Protein AF-A0A6U6AHN2-F1 (afdb_monomer_lite)

pLDDT: mean 80.95, std 16.37, range [31.81, 95.56]

Organism: Guillardia theta (NCBI:txid55529)

Structure (mmCIF, N/CA/C/O backbone):
data_AF-A0A6U6AHN2-F1
#
_entry.id   AF-A0A6U6AHN2-F1
#
loop_
_atom_site.group_PDB
_atom_site.id
_atom_site.type_symbol
_atom_site.label_atom_id
_atom_site.label_alt_id
_atom_site.label_comp_id
_atom_site.label_asym_id
_atom_site.label_entity_id
_atom_site.label_seq_id
_atom_site.pdbx_PDB_ins_code
_atom_site.Cartn_x
_atom_site.Cartn_y
_atom_site.Cartn_z
_atom_site.occupancy
_atom_site.B_iso_or_equiv
_atom_site.auth_seq_id
_atom_site.auth_comp_id
_atom_site.auth_asym_id
_atom_site.auth_atom_id
_atom_site.pdbx_PDB_model_num
ATOM 1 N N . MET A 1 1 ? -87.789 37.080 31.172 1.00 41.91 1 MET A N 1
ATOM 2 C CA . MET A 1 1 ? -87.751 38.078 30.080 1.00 41.91 1 MET A CA 1
ATOM 3 C C . MET A 1 1 ? -87.374 39.420 30.682 1.00 41.91 1 MET A C 1
ATOM 5 O O . MET A 1 1 ? -88.187 39.989 31.391 1.00 41.91 1 MET A O 1
ATOM 9 N N . SER A 1 2 ? -86.145 39.890 30.478 1.00 31.81 2 SER A N 1
ATOM 10 C CA . SER A 1 2 ? -85.755 41.253 30.850 1.00 31.81 2 SER A CA 1
ATOM 11 C C . SER A 1 2 ? -84.611 41.710 29.953 1.00 31.81 2 SER A C 1
ATOM 13 O O . SER A 1 2 ? -83.604 41.015 29.830 1.00 31.81 2 SER A O 1
ATOM 15 N N . LYS A 1 3 ? -84.811 42.850 29.291 1.00 40.38 3 LYS A N 1
ATOM 16 C CA . LYS A 1 3 ? -83.757 43.625 28.641 1.00 40.38 3 LYS A CA 1
ATOM 17 C C . LYS A 1 3 ? -83.094 44.490 29.711 1.00 40.38 3 LYS A C 1
ATOM 19 O O . LYS A 1 3 ? -83.801 45.281 30.323 1.00 40.38 3 LYS A O 1
ATOM 24 N N . THR A 1 4 ? -81.766 44.467 29.783 1.00 37.41 4 THR A N 1
ATOM 25 C CA . THR A 1 4 ? -80.987 45.668 30.110 1.00 37.41 4 THR A CA 1
ATOM 26 C C . THR A 1 4 ? -79.702 45.660 29.291 1.00 37.41 4 THR A C 1
ATOM 28 O O . THR A 1 4 ? -79.008 44.651 29.202 1.00 37.41 4 THR A O 1
ATOM 31 N N . ALA A 1 5 ? -79.444 46.794 28.649 1.00 44.25 5 ALA A N 1
ATOM 32 C CA . ALA A 1 5 ? -78.216 47.140 27.955 1.00 44.25 5 ALA A CA 1
ATOM 33 C C . ALA A 1 5 ? -77.014 47.159 28.912 1.00 44.25 5 ALA A C 1
ATOM 35 O O . ALA A 1 5 ? -77.210 47.472 30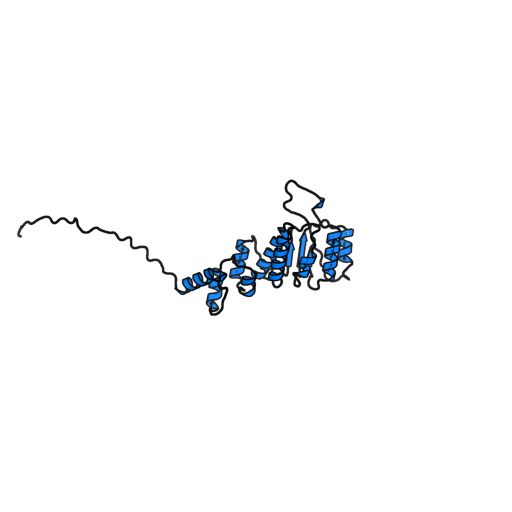.075 1.00 44.25 5 ALA A O 1
ATOM 36 N N . TYR A 1 6 ? -75.800 46.900 28.417 1.00 32.47 6 TYR A N 1
ATOM 37 C CA . TYR A 1 6 ? -74.628 47.774 28.596 1.00 32.47 6 TYR A CA 1
ATOM 38 C C . TYR A 1 6 ? -73.427 47.242 27.786 1.00 32.47 6 TYR A C 1
ATOM 40 O O . TYR A 1 6 ? -72.953 46.135 28.000 1.00 32.47 6 TYR A O 1
ATOM 48 N N . ALA A 1 7 ? -72.988 48.089 26.852 1.00 35.50 7 ALA A N 1
ATOM 49 C CA . ALA A 1 7 ? -71.609 48.410 26.480 1.00 35.50 7 ALA A CA 1
ATOM 50 C C . ALA A 1 7 ? -70.586 47.306 26.124 1.00 35.50 7 ALA A C 1
ATOM 52 O O . ALA A 1 7 ? -70.084 46.563 26.958 1.00 35.50 7 ALA A O 1
ATOM 53 N N . GLN A 1 8 ? -70.179 47.357 24.849 1.00 48.69 8 GLN A N 1
ATOM 54 C CA . GLN A 1 8 ? -68.787 47.453 24.384 1.00 48.69 8 GLN A CA 1
ATOM 55 C C . GLN A 1 8 ? -67.702 47.338 25.468 1.00 48.69 8 GLN A C 1
ATOM 57 O O . GLN A 1 8 ? -67.506 48.259 26.259 1.00 48.69 8 GLN A O 1
ATOM 62 N N . ILE A 1 9 ? -66.884 46.288 25.380 1.00 38.56 9 ILE A N 1
ATOM 63 C CA . ILE A 1 9 ? -65.506 46.338 25.865 1.00 38.56 9 ILE A CA 1
ATOM 64 C C . ILE A 1 9 ? -64.617 45.789 24.752 1.00 38.56 9 ILE A C 1
ATOM 66 O O . ILE A 1 9 ? -64.753 44.649 24.314 1.00 38.56 9 ILE A O 1
ATOM 70 N N . HIS A 1 10 ? -63.744 46.662 24.262 1.00 34.62 10 HIS A N 1
ATOM 71 C CA . HIS A 1 10 ? -62.704 46.393 23.284 1.00 34.62 10 HIS A CA 1
ATOM 72 C C . HIS A 1 10 ? -61.874 45.158 23.667 1.00 34.62 10 HIS A C 1
ATOM 74 O O . HIS A 1 10 ? -61.023 45.228 24.554 1.00 34.62 10 HIS A O 1
ATOM 80 N N . THR A 1 11 ? -62.005 44.061 22.924 1.00 38.34 11 THR A N 1
ATOM 81 C CA . THR A 1 11 ? -60.955 43.035 22.837 1.00 38.34 11 THR A CA 1
ATOM 82 C C . THR A 1 11 ? -59.845 43.531 21.911 1.00 38.34 11 THR A C 1
ATOM 84 O O . THR A 1 11 ? -59.624 43.005 20.826 1.00 38.34 11 THR A O 1
ATOM 87 N N . ALA A 1 12 ? -59.161 44.590 22.332 1.00 43.09 12 ALA A N 1
ATOM 88 C CA . ALA A 1 12 ? -57.930 45.076 21.723 1.00 43.09 12 ALA A CA 1
ATOM 89 C C . ALA A 1 12 ? -56.886 45.219 22.832 1.00 43.09 12 ALA A C 1
ATOM 91 O O . ALA A 1 12 ? -56.549 46.341 23.201 1.00 43.09 12 ALA A O 1
ATOM 92 N N . ARG A 1 13 ? -56.452 44.101 23.445 1.00 38.75 13 ARG A N 1
ATOM 93 C CA . ARG A 1 13 ? -55.312 44.125 24.389 1.00 38.75 13 ARG A CA 1
ATOM 94 C C . ARG A 1 13 ? -54.679 42.806 24.832 1.00 38.75 13 ARG A C 1
ATOM 96 O O . ARG A 1 13 ? -53.885 42.837 25.761 1.00 38.75 13 ARG A O 1
ATOM 103 N N . PHE A 1 14 ? -54.924 41.687 24.161 1.00 40.69 14 PHE A N 1
ATOM 104 C CA . PHE A 1 14 ? -54.065 40.514 24.336 1.00 40.69 14 PHE A CA 1
ATOM 105 C C . PHE A 1 14 ? -53.718 39.974 22.958 1.00 40.69 14 PHE A C 1
ATOM 107 O O . PHE A 1 14 ? -54.567 39.423 22.262 1.00 40.69 14 PHE A O 1
ATOM 114 N N . GLY A 1 15 ? -52.486 40.256 22.530 1.00 41.47 15 GLY A N 1
ATOM 115 C CA . GLY A 1 15 ? -51.931 39.705 21.307 1.00 41.47 15 GLY A CA 1
ATOM 116 C C . GLY A 1 15 ? -52.013 38.186 21.366 1.00 41.47 15 GLY A C 1
ATOM 117 O O . GLY A 1 15 ? -51.552 37.575 22.327 1.00 41.47 15 GLY A O 1
ATOM 118 N N . LYS A 1 16 ? -52.601 37.579 20.337 1.00 42.91 16 LYS A N 1
ATOM 119 C CA . LYS A 1 16 ? -52.273 36.199 20.006 1.00 42.91 16 LYS A CA 1
ATOM 120 C C . LYS A 1 16 ? -50.836 36.217 19.498 1.00 42.91 16 LYS A C 1
ATOM 122 O O . LYS A 1 16 ? -50.603 36.478 18.324 1.00 42.91 16 LYS A O 1
ATOM 127 N N . ALA A 1 17 ? -49.883 36.001 20.395 1.00 44.16 17 ALA A N 1
ATOM 128 C CA . ALA A 1 17 ? -48.679 35.314 19.979 1.00 44.16 17 ALA A CA 1
ATOM 129 C C . ALA A 1 17 ? -49.118 33.862 19.773 1.00 44.16 17 ALA A C 1
ATOM 131 O O . ALA A 1 17 ? -49.337 33.129 20.735 1.00 44.16 17 ALA A O 1
ATOM 132 N N . GLU A 1 18 ? -49.374 33.484 18.523 1.00 50.38 18 GLU A N 1
ATOM 133 C CA . GLU A 1 18 ? -49.192 32.089 18.138 1.00 50.38 18 GLU A CA 1
ATOM 134 C C . GLU A 1 18 ? -47.704 31.819 18.362 1.00 50.38 18 GLU A C 1
ATOM 136 O O . GLU A 1 18 ? -46.861 32.200 17.555 1.00 50.38 18 GLU A O 1
ATOM 141 N N . GLU A 1 19 ? -47.363 31.297 19.540 1.00 53.50 19 GLU A N 1
ATOM 142 C CA . GLU A 1 19 ? -46.054 30.698 19.734 1.00 53.50 19 GLU A CA 1
ATOM 143 C C . GLU A 1 19 ? -46.001 29.495 18.799 1.00 53.50 19 GLU A C 1
ATOM 145 O O . GLU A 1 19 ? -46.712 28.506 18.992 1.00 53.50 19 GLU A O 1
ATOM 150 N N . ASP A 1 20 ? -45.185 29.624 17.754 1.00 53.56 20 ASP A N 1
ATOM 151 C CA . ASP A 1 20 ? -44.679 28.512 16.964 1.00 53.56 20 ASP A CA 1
ATOM 152 C C . ASP A 1 20 ? -44.036 27.533 17.953 1.00 53.56 20 ASP 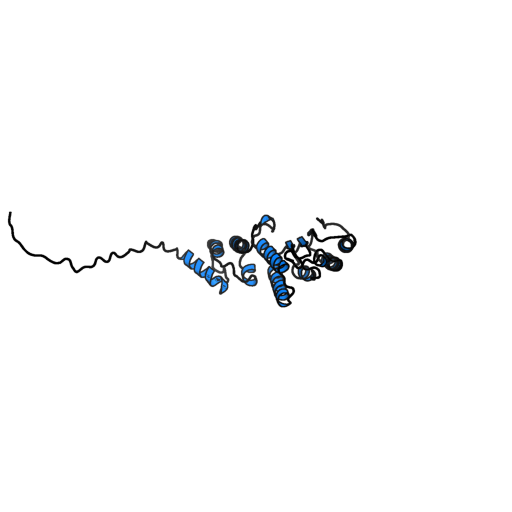A C 1
ATOM 154 O O . ASP A 1 20 ? -42.898 27.713 18.398 1.00 53.56 20 ASP A O 1
ATOM 158 N N . VAL A 1 21 ? -44.797 26.526 18.387 1.00 56.50 21 VAL A N 1
ATOM 159 C CA . VAL A 1 21 ? -44.259 25.444 19.204 1.00 56.50 21 VAL A CA 1
ATOM 160 C C . VAL A 1 21 ? -43.295 24.709 18.292 1.00 56.50 21 VAL A C 1
ATOM 162 O O . VAL A 1 21 ? -43.711 23.911 17.449 1.00 56.50 21 VAL A O 1
ATOM 165 N N . ALA A 1 22 ? -42.007 25.035 18.427 1.00 60.31 22 ALA A N 1
ATOM 166 C CA . ALA A 1 22 ? -40.938 24.366 17.711 1.00 60.31 22 ALA A CA 1
ATOM 167 C C . ALA A 1 22 ? -41.182 22.852 17.805 1.00 60.31 22 ALA A C 1
ATOM 169 O O . ALA A 1 22 ? -41.454 22.357 18.907 1.00 60.31 22 ALA A O 1
ATOM 170 N N . PRO A 1 23 ? -41.152 22.117 16.678 1.00 58.66 23 PRO A N 1
ATOM 171 C CA . PRO A 1 23 ? -41.452 20.695 16.692 1.00 58.66 23 PRO A CA 1
ATOM 172 C C . PRO A 1 23 ? -40.556 20.036 17.735 1.00 58.66 23 PRO A C 1
ATOM 174 O O . PRO A 1 23 ? -39.351 20.285 17.721 1.00 58.66 23 PRO A O 1
ATOM 177 N N . LEU A 1 24 ? -41.156 19.268 18.657 1.00 55.72 24 LEU A N 1
ATOM 178 C CA . LEU A 1 24 ? -40.467 18.571 19.748 1.00 55.72 24 LEU A CA 1
ATOM 179 C C . LEU A 1 24 ? -39.225 17.885 19.179 1.00 55.72 24 LEU A C 1
ATOM 181 O O . LEU A 1 24 ? -39.315 16.841 18.530 1.00 55.72 24 LEU A O 1
ATOM 185 N N . THR A 1 25 ? -38.068 18.516 19.359 1.00 63.28 25 THR A N 1
ATOM 186 C CA . THR A 1 25 ? -36.825 18.016 18.801 1.00 63.28 25 THR A CA 1
ATOM 187 C C . THR A 1 25 ? -36.496 16.762 19.585 1.00 63.28 25 THR A C 1
ATOM 189 O O . THR A 1 25 ? -36.336 16.792 20.803 1.00 63.28 25 THR A O 1
ATOM 192 N N . PHE A 1 26 ? -36.474 15.624 18.897 1.00 67.62 26 PHE A N 1
ATOM 193 C CA . PHE A 1 26 ? -36.066 14.364 19.495 1.00 67.62 26 PHE A CA 1
ATOM 194 C C . PHE A 1 26 ? -34.628 14.530 19.999 1.00 67.62 26 PHE A C 1
ATOM 196 O O . PHE A 1 26 ? -33.676 14.552 19.214 1.00 67.62 26 PHE A O 1
ATOM 203 N N . VAL A 1 27 ? -34.476 14.745 21.307 1.00 77.19 27 VAL A N 1
ATOM 204 C CA . VAL A 1 27 ? -33.172 14.966 21.926 1.00 77.19 27 VAL A CA 1
ATOM 205 C C . VAL A 1 27 ? -32.402 13.659 21.817 1.00 77.19 27 VAL A C 1
ATOM 207 O O . VAL A 1 27 ? -32.832 12.629 22.338 1.00 77.19 27 VAL A O 1
ATOM 210 N N . LYS A 1 28 ? -31.271 13.693 21.106 1.00 80.81 28 LYS A N 1
ATOM 211 C CA . LYS A 1 28 ? -30.399 12.524 20.965 1.00 80.81 28 LYS A CA 1
ATOM 212 C C . LYS A 1 28 ? -30.001 12.011 22.360 1.00 80.81 28 LYS A C 1
ATOM 214 O O . LYS A 1 28 ? -29.705 12.834 23.231 1.00 80.81 28 LYS A O 1
ATOM 219 N N . PRO A 1 29 ? -29.956 10.685 22.585 1.00 87.44 29 PRO A N 1
ATOM 220 C CA . PRO A 1 29 ? -29.471 10.109 23.833 1.00 87.44 29 PRO A CA 1
ATOM 221 C C . PRO A 1 29 ? -28.118 10.692 24.247 1.00 87.44 29 PRO A C 1
ATOM 223 O O . PRO A 1 29 ? -27.250 10.926 23.404 1.00 87.44 29 PRO A O 1
ATOM 226 N N . LEU A 1 30 ? -27.900 10.862 25.555 1.00 86.94 30 LEU A N 1
ATOM 227 C CA . LEU A 1 30 ? -26.628 11.376 26.077 1.00 86.94 30 LEU A CA 1
ATOM 228 C C . LEU A 1 30 ? -25.438 10.539 25.590 1.00 86.94 30 LEU A C 1
ATOM 230 O O . LEU A 1 30 ? -24.389 11.084 25.275 1.00 86.94 30 LEU A O 1
ATOM 234 N N . THR A 1 31 ? -25.622 9.224 25.464 1.00 87.06 31 THR A N 1
ATOM 235 C CA . THR A 1 31 ? -24.614 8.312 24.917 1.00 87.06 31 THR A CA 1
ATOM 236 C C . THR A 1 31 ? -24.165 8.718 23.514 1.00 87.06 31 THR A C 1
ATOM 238 O O . THR A 1 31 ? -22.965 8.767 23.262 1.00 87.06 31 THR A O 1
ATOM 241 N N . ASP A 1 32 ? -25.093 9.077 22.626 1.00 86.25 32 ASP A N 1
ATOM 242 C CA . ASP A 1 32 ? -24.771 9.476 21.253 1.00 86.25 32 ASP A CA 1
ATOM 243 C C . ASP A 1 32 ? -24.038 10.818 21.219 1.00 86.25 32 ASP A C 1
ATOM 245 O O . ASP A 1 32 ? -23.106 10.997 20.435 1.00 86.25 32 ASP A O 1
ATOM 249 N N . LEU A 1 33 ? -24.422 11.749 22.096 1.00 85.62 33 LEU A N 1
ATOM 250 C CA . LEU A 1 33 ? -23.737 13.034 22.249 1.00 85.62 33 LEU A CA 1
ATOM 251 C C . LEU A 1 33 ? -22.313 12.848 22.794 1.00 85.62 33 LEU A C 1
ATOM 253 O O . LEU A 1 33 ? -21.376 13.470 22.292 1.00 85.62 33 LEU A O 1
ATOM 257 N N . CYS A 1 34 ? -22.126 11.958 23.773 1.00 88.06 34 CYS A N 1
ATOM 258 C CA . CYS A 1 34 ? -20.808 11.610 24.299 1.00 88.06 34 CYS A CA 1
ATOM 259 C C . CYS A 1 34 ? -19.926 10.962 23.226 1.00 88.06 34 CYS A C 1
ATOM 261 O O . CYS A 1 34 ? -18.760 11.327 23.111 1.00 88.06 34 CYS A O 1
ATOM 263 N N . LEU A 1 35 ? -20.473 10.045 22.422 1.00 88.75 35 LEU A N 1
ATOM 264 C CA . LEU A 1 35 ? -19.740 9.399 21.331 1.00 88.75 35 LEU A CA 1
ATOM 265 C C . LEU A 1 35 ? -19.366 10.384 20.222 1.00 88.75 35 LEU A C 1
ATOM 267 O O . LEU A 1 35 ? -18.232 10.358 19.755 1.00 88.75 35 LEU A O 1
ATOM 271 N N . GLN A 1 36 ? -20.274 11.287 19.842 1.00 88.56 36 GLN A N 1
ATOM 272 C CA . GLN A 1 36 ? -19.977 12.356 18.882 1.00 88.56 36 GLN A CA 1
ATOM 273 C C . GLN A 1 36 ? -18.870 13.274 19.403 1.00 88.56 36 GLN A C 1
ATOM 275 O O . GLN A 1 36 ? -17.912 13.550 18.687 1.00 88.56 36 GLN A O 1
ATOM 280 N N . SER A 1 37 ? -18.957 13.702 20.663 1.00 86.19 37 SER A N 1
ATOM 281 C CA . SER A 1 37 ? -17.923 14.540 21.275 1.00 86.19 37 SER A CA 1
ATOM 282 C C . SER A 1 37 ? -16.573 13.817 21.362 1.00 86.19 37 SER A C 1
ATOM 284 O O . SER A 1 37 ? -15.538 14.400 21.038 1.00 86.19 37 SER A O 1
ATOM 286 N N . ALA A 1 38 ? -16.569 12.531 21.728 1.00 87.12 38 ALA A N 1
ATOM 287 C CA . ALA A 1 38 ? -15.358 11.716 21.761 1.00 87.12 38 ALA A CA 1
ATOM 288 C C . ALA A 1 38 ? -14.737 11.551 20.364 1.00 87.12 38 ALA A C 1
ATOM 290 O O . ALA A 1 38 ? -13.526 11.690 20.224 1.00 87.12 38 ALA A O 1
ATOM 291 N N . ALA A 1 39 ? -15.555 11.321 19.332 1.00 87.81 39 ALA A N 1
ATOM 292 C CA . ALA A 1 39 ? -15.098 11.210 17.949 1.00 87.81 39 ALA A CA 1
ATOM 293 C C . ALA A 1 39 ? -14.474 12.514 17.434 1.00 87.81 39 ALA A C 1
ATOM 295 O O . ALA A 1 39 ? -13.397 12.489 16.843 1.00 87.81 39 ALA A O 1
ATOM 296 N N . LEU A 1 40 ? -15.111 13.661 17.697 1.00 86.62 40 LEU A N 1
ATOM 297 C CA . LEU A 1 40 ? -14.603 14.971 17.275 1.00 86.62 40 LEU A CA 1
ATOM 298 C C . LEU A 1 40 ? -13.274 15.323 17.954 1.00 86.62 40 LEU A C 1
ATOM 300 O O . LEU A 1 40 ? -12.384 15.889 17.325 1.00 86.62 40 LEU A O 1
ATOM 304 N N . ASN A 1 41 ? -13.118 14.952 19.225 1.00 87.31 41 ASN A N 1
ATOM 305 C CA . ASN A 1 41 ? -11.890 15.194 19.983 1.00 87.31 41 ASN A CA 1
ATOM 306 C C . ASN A 1 41 ? -10.837 14.089 19.811 1.00 87.31 41 ASN A C 1
ATOM 308 O O . ASN A 1 41 ? -9.766 14.173 20.416 1.00 87.31 41 ASN A O 1
ATOM 312 N N . PHE A 1 42 ? -11.100 13.075 18.980 1.00 87.25 42 PHE A N 1
ATOM 313 C CA . PHE A 1 42 ? -10.200 11.937 18.810 1.00 87.25 42 PHE A CA 1
ATOM 314 C C . PHE A 1 42 ? -8.838 12.358 18.241 1.00 87.25 42 PHE A C 1
ATOM 316 O O . PHE A 1 42 ? -7.821 11.800 18.632 1.00 87.25 42 PHE A O 1
ATOM 323 N N . LYS A 1 43 ? -8.793 13.407 17.403 1.00 83.62 43 LYS A N 1
ATOM 324 C CA . LYS A 1 43 ? -7.536 13.986 16.890 1.00 83.62 43 LYS A CA 1
ATOM 325 C C . LYS A 1 43 ? -6.637 14.522 18.012 1.00 83.62 43 LYS A C 1
ATOM 327 O O . LYS A 1 43 ? -5.424 14.363 17.952 1.00 83.62 43 LYS A O 1
ATOM 332 N N . SER A 1 44 ? -7.231 15.124 19.043 1.00 84.50 44 SER A N 1
ATOM 333 C CA . SER A 1 44 ? -6.506 15.708 20.181 1.00 84.50 44 SER A CA 1
ATOM 334 C C . SER A 1 44 ? -6.196 14.684 21.274 1.00 84.50 44 SER A C 1
ATOM 336 O O . SER A 1 44 ? -5.201 14.815 21.983 1.00 84.50 44 SER A O 1
ATOM 338 N N . ARG A 1 45 ? -7.061 13.677 21.450 1.00 85.38 45 ARG A N 1
ATOM 339 C CA . ARG A 1 45 ? -6.907 12.632 22.468 1.00 85.38 45 ARG A CA 1
ATOM 340 C C . ARG A 1 45 ? -7.335 11.268 21.913 1.00 85.38 45 ARG A C 1
ATOM 342 O O . ARG A 1 45 ? -8.432 10.798 22.225 1.00 85.38 45 ARG A O 1
ATOM 349 N N . PRO A 1 46 ? -6.475 10.620 21.117 1.00 83.12 46 PRO A N 1
ATOM 350 C CA . PRO A 1 46 ? -6.795 9.356 20.473 1.00 83.12 46 PRO A CA 1
ATOM 351 C C . PRO A 1 46 ? -6.723 8.232 21.510 1.00 83.12 46 PRO A C 1
ATOM 353 O O . PRO A 1 46 ? -5.649 7.779 21.904 1.00 83.12 46 PRO A O 1
ATOM 356 N N . THR A 1 47 ? -7.872 7.815 22.042 1.00 82.44 47 THR A N 1
ATOM 357 C CA . THR A 1 47 ? -7.917 6.737 23.031 1.00 82.44 47 THR A CA 1
ATOM 358 C C . THR A 1 47 ? -9.254 6.012 23.037 1.00 82.44 47 THR A C 1
ATOM 360 O O . THR A 1 47 ? -10.319 6.624 22.997 1.00 82.44 47 THR A O 1
ATOM 363 N N . PHE A 1 48 ? -9.182 4.688 23.147 1.00 83.12 48 PHE A N 1
ATOM 364 C CA . PHE A 1 48 ? -10.325 3.827 23.449 1.00 83.12 48 PHE A CA 1
ATOM 365 C C . PHE A 1 48 ? -10.366 3.415 24.927 1.00 83.12 48 PHE A C 1
ATOM 367 O O . PHE A 1 48 ? -11.225 2.626 25.330 1.00 83.12 48 PHE A O 1
ATOM 374 N N . ALA A 1 49 ? -9.441 3.925 25.750 1.00 81.19 49 ALA A N 1
ATOM 375 C CA . ALA A 1 49 ? -9.367 3.584 27.162 1.00 81.19 49 ALA A CA 1
ATOM 376 C C . ALA A 1 49 ? -10.644 4.028 27.891 1.00 81.19 49 ALA A C 1
ATOM 378 O O . ALA A 1 49 ? -11.055 5.185 27.814 1.00 81.19 49 ALA A O 1
ATOM 379 N N . GLY A 1 50 ? -11.274 3.092 28.602 1.00 80.75 50 GLY A N 1
ATOM 380 C CA . GLY A 1 50 ? -12.511 3.339 29.348 1.00 80.75 50 GLY A CA 1
ATOM 381 C C . GLY A 1 50 ? -13.796 3.288 28.516 1.00 80.75 50 GLY A C 1
ATOM 382 O O . GLY A 1 50 ? -14.873 3.460 29.083 1.00 80.75 50 GLY A O 1
ATOM 383 N N . ILE A 1 51 ? -13.719 3.015 27.207 1.00 84.50 51 ILE A N 1
ATOM 384 C CA . ILE A 1 51 ? -14.899 2.864 26.347 1.00 84.50 51 ILE A CA 1
ATOM 385 C C . ILE A 1 51 ? -15.318 1.387 26.312 1.00 84.50 51 ILE A C 1
ATOM 387 O O . ILE A 1 51 ? -14.528 0.542 25.881 1.00 84.50 51 ILE A O 1
ATOM 391 N N . PRO A 1 52 ? -16.550 1.046 26.737 1.00 86.12 52 PRO A N 1
ATOM 392 C CA . PRO A 1 52 ? -17.062 -0.317 26.638 1.00 86.12 52 PRO A CA 1
ATOM 393 C C . PRO A 1 52 ? -17.059 -0.829 25.194 1.00 86.12 52 PRO A C 1
ATOM 395 O O . PRO A 1 52 ? -17.431 -0.091 24.283 1.00 86.12 52 PRO A O 1
ATOM 398 N N . GLU A 1 53 ? -16.740 -2.112 24.997 1.00 84.88 53 GLU A N 1
ATOM 399 C CA . GLU A 1 53 ? -16.622 -2.745 23.669 1.00 84.88 53 GLU A CA 1
ATOM 400 C C . GLU A 1 53 ? -17.846 -2.495 22.776 1.00 84.88 53 GLU A C 1
ATOM 402 O O . GLU A 1 53 ? -17.720 -2.082 21.627 1.00 84.88 53 GLU A O 1
ATOM 407 N N . LYS A 1 54 ? -19.047 -2.595 23.362 1.00 87.38 54 LYS A N 1
ATOM 408 C CA . LYS A 1 54 ? -20.335 -2.336 22.696 1.00 87.38 54 LYS A CA 1
ATOM 409 C C . LYS A 1 54 ? -20.463 -0.953 22.043 1.00 87.38 54 LYS A C 1
ATOM 411 O O . LYS A 1 54 ? -21.316 -0.764 21.185 1.00 87.38 54 LYS A O 1
ATOM 416 N N . PHE A 1 55 ? -19.670 0.026 22.476 1.00 87.62 55 PHE A N 1
ATOM 417 C CA . PHE A 1 55 ? -19.698 1.389 21.952 1.00 87.62 55 PHE A CA 1
ATOM 418 C C . PHE A 1 55 ? -18.500 1.723 21.066 1.00 87.62 55 PHE A C 1
ATOM 420 O O . PHE A 1 55 ? -18.552 2.734 20.367 1.00 87.62 55 PHE A O 1
ATOM 427 N N . LYS A 1 56 ? -17.447 0.895 21.048 1.00 87.50 56 LYS A N 1
ATOM 428 C CA . LYS A 1 56 ? -16.260 1.146 20.221 1.00 87.50 56 LYS A CA 1
ATOM 429 C C . LYS A 1 56 ? -16.599 1.153 18.736 1.00 87.50 56 LYS A C 1
ATOM 431 O O . LYS A 1 56 ? -16.157 2.047 18.023 1.00 87.50 56 LYS A O 1
ATOM 436 N N . GLU A 1 57 ? -17.441 0.229 18.281 1.00 88.56 57 GLU A N 1
ATOM 437 C CA . GLU A 1 57 ? -17.865 0.190 16.878 1.00 88.56 57 GLU A CA 1
ATOM 438 C C . GLU A 1 57 ? -18.696 1.429 16.496 1.00 88.56 57 GLU A C 1
ATOM 440 O O . GLU A 1 57 ? -18.493 2.023 15.438 1.00 88.56 57 GLU A O 1
ATOM 445 N N . ASN A 1 58 ? -19.589 1.880 17.385 1.00 88.50 58 ASN A N 1
ATOM 446 C CA . ASN A 1 58 ? -20.363 3.107 17.174 1.00 88.50 58 ASN A CA 1
ATOM 447 C C . ASN A 1 58 ? -19.475 4.352 17.175 1.00 88.50 58 ASN A C 1
ATOM 449 O O . ASN A 1 58 ? -19.706 5.263 16.385 1.00 88.50 58 ASN A O 1
ATOM 453 N N . LEU A 1 59 ? -18.436 4.377 18.011 1.00 88.81 59 LEU A N 1
ATOM 454 C CA . LEU A 1 59 ? -17.428 5.427 17.966 1.00 88.81 59 LEU A CA 1
ATOM 455 C C . LEU A 1 59 ? -16.687 5.411 16.625 1.00 88.81 59 LEU A C 1
ATOM 457 O O . LEU A 1 59 ? -16.602 6.447 15.976 1.00 88.81 59 LEU A O 1
ATOM 461 N N . CYS A 1 60 ? -16.230 4.245 16.159 1.00 89.81 60 CYS A N 1
ATOM 462 C CA . CYS A 1 60 ? -15.515 4.091 14.885 1.00 89.81 60 CYS A CA 1
ATOM 463 C C . CYS A 1 60 ? -16.330 4.566 13.668 1.00 89.81 60 CYS A C 1
ATOM 465 O O . CYS A 1 60 ? -15.758 5.057 12.696 1.00 89.81 60 CYS A O 1
ATOM 467 N N . LYS A 1 61 ? -17.667 4.492 13.729 1.00 90.62 61 LYS A N 1
ATOM 468 C CA . LYS A 1 61 ? -18.577 5.059 12.711 1.00 90.62 61 LYS A CA 1
ATOM 469 C C . LYS A 1 61 ? -18.573 6.590 12.671 1.00 90.62 61 LYS A C 1
ATOM 471 O O . LYS A 1 61 ? -18.959 7.162 11.659 1.00 90.62 61 LYS A O 1
ATOM 476 N N . LEU A 1 62 ? -18.160 7.239 13.758 1.00 89.75 62 LEU A N 1
ATOM 477 C CA . LEU A 1 62 ? -18.180 8.692 13.926 1.00 89.75 62 LEU A CA 1
ATOM 478 C C . LEU A 1 62 ? -16.790 9.327 13.831 1.00 89.75 62 LEU A C 1
ATOM 480 O O . LEU A 1 62 ? -16.703 10.519 13.547 1.00 89.75 62 LEU A O 1
ATOM 484 N N . ILE A 1 63 ? -15.716 8.563 14.071 1.00 91.19 63 ILE A N 1
ATOM 485 C CA . ILE A 1 63 ? -14.340 9.075 13.995 1.00 91.19 63 ILE A CA 1
ATOM 486 C C . ILE A 1 63 ? -14.083 9.674 12.589 1.00 91.19 63 ILE A C 1
ATOM 488 O O . ILE A 1 63 ? -14.481 9.055 11.590 1.00 91.19 63 ILE A O 1
ATOM 492 N N . PRO A 1 64 ? -13.457 10.865 12.492 1.00 88.19 64 PRO A N 1
ATOM 493 C CA . PRO A 1 64 ? -13.050 11.465 11.220 1.00 88.19 64 PRO A CA 1
ATOM 494 C C . PRO A 1 64 ? -12.030 10.607 10.466 1.00 88.19 64 PRO A C 1
ATOM 496 O O . PRO A 1 64 ? -11.179 9.988 11.092 1.00 88.19 64 PRO A O 1
ATOM 499 N N . THR A 1 65 ? -12.082 10.608 9.135 1.00 88.81 65 THR A N 1
ATOM 500 C CA . THR A 1 65 ? -11.159 9.833 8.286 1.00 88.81 65 THR A CA 1
ATOM 501 C C . THR A 1 65 ? -9.813 10.540 8.039 1.00 88.81 65 THR A C 1
ATOM 503 O O . THR A 1 65 ? -8.848 9.888 7.663 1.00 88.81 65 THR A O 1
ATOM 506 N N . ASP A 1 66 ? -9.704 11.839 8.354 1.00 86.25 66 ASP A N 1
ATOM 507 C CA . ASP A 1 66 ? -8.490 12.682 8.248 1.00 86.25 66 ASP A CA 1
ATOM 508 C C . ASP A 1 66 ? -7.568 12.588 9.490 1.00 86.25 66 ASP A C 1
ATOM 510 O O . ASP A 1 66 ? -7.150 13.586 10.091 1.00 86.25 66 ASP A O 1
ATOM 514 N N . LEU A 1 67 ? -7.314 11.370 9.974 1.00 86.19 67 LEU A N 1
ATOM 515 C CA . LEU A 1 67 ? -6.415 11.146 11.109 1.00 86.19 67 LEU A CA 1
ATOM 516 C C . LEU A 1 67 ? -5.023 10.705 10.640 1.00 86.19 67 LEU A C 1
ATOM 518 O O . LEU A 1 67 ? -4.933 9.866 9.746 1.00 86.19 67 LEU A O 1
ATOM 522 N N . PRO A 1 68 ? -3.940 11.168 11.299 1.00 86.19 68 PRO A N 1
ATOM 523 C CA . PRO A 1 68 ? -2.593 10.679 11.021 1.00 86.19 68 PRO A CA 1
ATOM 524 C C . PRO A 1 68 ? -2.504 9.153 11.144 1.00 86.19 68 PRO A C 1
ATOM 526 O O . PRO A 1 68 ? -3.019 8.562 12.106 1.00 86.19 68 PRO A O 1
ATOM 529 N N . LEU A 1 69 ? -1.834 8.508 10.189 1.00 86.50 69 LEU A N 1
ATOM 530 C CA . LEU A 1 69 ? -1.705 7.047 10.136 1.00 86.50 69 LEU A CA 1
ATOM 531 C C . LEU A 1 69 ? -0.917 6.502 11.328 1.00 86.50 69 LEU A C 1
ATOM 533 O O . LEU A 1 69 ? -1.309 5.496 11.909 1.00 86.50 69 LEU A O 1
ATOM 537 N N . GLN A 1 70 ? 0.094 7.238 11.787 1.00 83.94 70 GLN A N 1
ATOM 538 C CA . GLN A 1 70 ? 0.911 6.918 12.961 1.00 83.94 70 GLN A CA 1
ATOM 539 C C . GLN A 1 70 ? 0.065 6.757 14.238 1.00 83.94 70 GLN A C 1
ATOM 541 O O . GLN A 1 70 ? 0.435 6.027 15.154 1.00 83.94 70 GLN A O 1
ATOM 546 N N . VAL A 1 71 ? -1.082 7.440 14.306 1.00 85.62 71 VAL A N 1
ATOM 547 C CA . VAL A 1 71 ? -2.002 7.397 15.449 1.00 85.62 71 VAL A CA 1
ATOM 548 C C . VAL A 1 71 ? -3.129 6.397 15.211 1.00 85.62 71 VAL A C 1
ATOM 550 O O . VAL A 1 71 ? -3.462 5.607 16.093 1.00 85.62 71 VAL A O 1
ATOM 553 N N . SER A 1 72 ? -3.742 6.435 14.029 1.00 88.56 72 SER A N 1
ATOM 554 C CA . SER A 1 72 ? -4.909 5.606 13.718 1.00 88.56 72 SER A CA 1
ATOM 555 C C . SER A 1 72 ? -4.549 4.132 13.521 1.00 88.56 72 SER A C 1
ATOM 557 O O . SER A 1 72 ? -5.281 3.273 14.013 1.00 88.56 72 SER A O 1
ATOM 559 N N . ALA A 1 73 ? -3.410 3.824 12.891 1.00 86.88 73 ALA A N 1
ATOM 560 C CA . ALA A 1 73 ? -2.965 2.457 12.629 1.00 86.88 73 ALA A CA 1
ATOM 561 C C . ALA A 1 73 ? -2.839 1.600 13.905 1.00 86.88 73 ALA A C 1
ATOM 563 O O . ALA A 1 73 ? -3.424 0.518 13.925 1.00 86.88 73 ALA A O 1
ATOM 564 N N . PRO A 1 74 ? -2.160 2.027 14.988 1.00 87.81 74 PRO A N 1
ATOM 565 C CA . PRO A 1 74 ? -2.046 1.202 16.195 1.00 87.81 74 PRO A CA 1
ATOM 566 C C . PRO A 1 74 ? -3.314 1.179 17.060 1.00 87.81 74 PRO A C 1
ATOM 568 O O . PRO A 1 74 ? -3.501 0.249 17.837 1.00 87.81 74 PRO A O 1
ATOM 571 N N . LEU A 1 75 ? -4.178 2.197 16.971 1.00 87.31 75 LEU A N 1
ATOM 572 C CA . LEU A 1 75 ? -5.320 2.345 17.882 1.00 87.31 75 LEU A CA 1
ATOM 573 C C . LEU A 1 75 ? -6.634 1.804 17.317 1.00 87.31 75 LEU A C 1
ATOM 575 O O . LEU A 1 75 ? -7.500 1.396 18.092 1.00 87.31 75 LEU A O 1
ATOM 579 N N . ILE A 1 76 ? -6.815 1.842 15.995 1.00 89.19 76 ILE A N 1
ATOM 580 C CA . ILE A 1 76 ? -8.073 1.483 15.340 1.00 89.19 76 ILE A CA 1
ATOM 581 C C . ILE A 1 76 ? -7.905 0.163 14.583 1.00 89.19 76 ILE A C 1
ATOM 583 O O . ILE A 1 76 ? -7.263 0.082 13.536 1.00 89.19 76 ILE A O 1
ATOM 587 N N . GLU A 1 77 ? -8.548 -0.882 15.092 1.00 87.12 77 GLU A N 1
ATOM 588 C CA . GLU A 1 77 ? -8.648 -2.190 14.425 1.00 87.12 77 GLU A CA 1
ATOM 589 C C . GLU A 1 77 ? -9.989 -2.386 13.705 1.00 87.12 77 GLU A C 1
ATOM 591 O O . GLU A 1 77 ? -10.153 -3.321 12.933 1.00 87.12 77 GLU A O 1
ATOM 596 N N . SER A 1 78 ? -10.962 -1.499 13.931 1.00 89.25 78 SER A N 1
ATOM 597 C CA . SER A 1 78 ? -12.311 -1.660 13.386 1.00 89.25 78 SER A CA 1
ATOM 598 C C . SER A 1 78 ? -12.346 -1.525 11.863 1.00 89.25 78 SER A C 1
ATOM 600 O O . SER A 1 78 ? -12.107 -0.444 11.320 1.00 89.25 78 SER A O 1
ATOM 602 N N . ASP A 1 79 ? -12.783 -2.583 11.181 1.00 90.00 79 ASP A N 1
ATOM 603 C CA . ASP A 1 79 ? -13.024 -2.580 9.733 1.00 90.00 79 ASP A CA 1
ATOM 604 C C . ASP A 1 79 ? -14.039 -1.522 9.290 1.00 90.00 79 ASP A C 1
ATOM 606 O O . ASP A 1 79 ? -13.959 -1.013 8.177 1.00 90.00 79 ASP A O 1
ATOM 610 N N . VAL A 1 80 ? -14.987 -1.144 10.153 1.00 92.00 80 VAL A N 1
ATOM 611 C CA . VAL A 1 80 ? -15.993 -0.124 9.820 1.00 92.00 80 VAL A CA 1
ATOM 612 C C . VAL A 1 80 ? -15.339 1.238 9.584 1.00 92.00 80 VAL A C 1
ATOM 614 O O . VAL A 1 80 ? -15.771 1.980 8.703 1.00 92.00 80 VAL A O 1
ATOM 617 N N . TYR A 1 81 ? -14.295 1.559 10.350 1.00 92.75 81 TYR A N 1
ATOM 618 C CA . TYR A 1 81 ? -13.522 2.781 10.160 1.00 92.75 81 TYR A CA 1
ATOM 619 C C . TYR A 1 81 ? -12.714 2.716 8.861 1.00 92.75 81 TYR A C 1
ATOM 621 O O . TYR A 1 81 ? -12.883 3.571 7.996 1.00 92.75 81 TYR A O 1
ATOM 629 N N . TRP A 1 82 ? -11.915 1.662 8.675 1.00 94.25 82 TRP A N 1
ATOM 630 C CA . TRP A 1 82 ? -11.050 1.526 7.497 1.00 94.25 82 TRP A CA 1
ATOM 631 C C . TRP A 1 82 ? -11.835 1.403 6.193 1.00 94.25 82 TRP A C 1
ATOM 633 O O . TRP A 1 82 ? -11.420 1.950 5.175 1.00 94.25 82 TRP A O 1
ATOM 643 N N . LYS A 1 83 ? -13.020 0.784 6.227 1.00 93.50 83 LYS A N 1
ATOM 644 C CA . LYS A 1 83 ? -13.950 0.770 5.097 1.00 93.50 83 LYS A CA 1
ATOM 645 C C . LYS A 1 83 ? -14.366 2.175 4.683 1.00 93.50 83 LYS A C 1
ATOM 647 O O . LYS A 1 83 ? -14.436 2.444 3.487 1.00 93.50 83 LYS A O 1
ATOM 652 N N . ARG A 1 84 ? -14.657 3.057 5.645 1.00 93.50 84 ARG A N 1
ATOM 653 C CA . ARG A 1 84 ? -15.002 4.456 5.356 1.00 93.50 84 ARG A CA 1
ATOM 654 C C . AR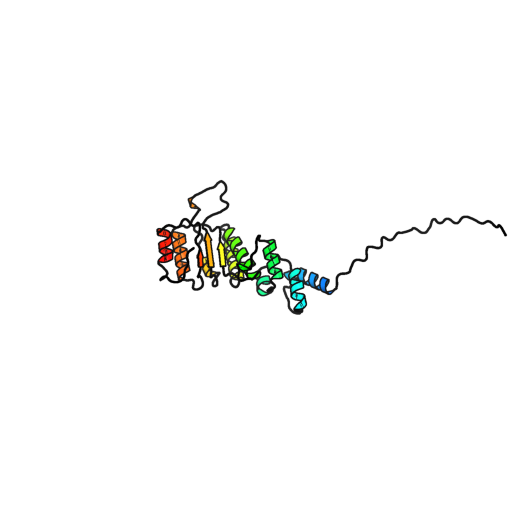G A 1 84 ? -13.806 5.179 4.748 1.00 93.50 84 ARG A C 1
ATOM 656 O O . ARG A 1 84 ? -13.945 5.699 3.653 1.00 93.50 84 ARG A O 1
ATOM 663 N N . CYS A 1 85 ? -12.633 5.097 5.380 1.00 91.75 85 CYS A N 1
ATOM 664 C CA . CYS A 1 85 ? -11.413 5.712 4.850 1.00 91.75 85 CYS A CA 1
ATOM 665 C C . CYS A 1 85 ? -11.107 5.247 3.418 1.00 91.75 85 CYS A C 1
ATOM 667 O O . CYS A 1 85 ? -10.852 6.064 2.541 1.00 91.75 85 CYS A O 1
ATOM 669 N N . ALA A 1 86 ? -11.191 3.939 3.161 1.00 92.44 86 ALA A N 1
ATOM 670 C CA . ALA A 1 86 ? -10.940 3.380 1.838 1.00 92.44 86 ALA A CA 1
ATOM 671 C C . ALA A 1 86 ? -12.004 3.789 0.814 1.00 92.44 86 ALA A C 1
ATOM 673 O O . ALA A 1 86 ? -11.669 4.012 -0.340 1.00 92.44 86 ALA A O 1
ATOM 674 N N . SER A 1 87 ? -13.275 3.883 1.212 1.00 91.38 87 SER A N 1
ATOM 675 C CA . SER A 1 87 ? -14.359 4.280 0.300 1.00 91.38 87 SER A CA 1
ATOM 676 C C . SER A 1 87 ? -14.355 5.779 -0.011 1.00 91.38 87 SER A C 1
ATOM 678 O O . SER A 1 87 ? -14.872 6.175 -1.052 1.00 91.38 87 SER A O 1
ATOM 680 N N . ASP A 1 88 ? -13.797 6.601 0.881 1.00 90.06 88 ASP A N 1
ATOM 681 C CA . ASP A 1 88 ? -13.648 8.043 0.670 1.00 90.06 88 ASP A CA 1
ATOM 682 C C . ASP A 1 88 ? -12.555 8.347 -0.373 1.00 90.06 88 ASP A C 1
ATOM 684 O O . ASP A 1 88 ? -12.687 9.309 -1.129 1.00 90.06 88 ASP A O 1
ATOM 688 N N . LEU A 1 89 ? -11.495 7.527 -0.430 1.00 88.38 89 LEU A N 1
ATOM 689 C CA . LEU A 1 89 ? -10.339 7.738 -1.314 1.00 88.38 89 LEU A CA 1
ATOM 690 C C . LEU A 1 89 ? -10.379 6.895 -2.594 1.00 88.38 89 LEU A C 1
ATOM 692 O O . LEU A 1 89 ? -10.018 7.374 -3.667 1.00 88.38 89 LEU A O 1
ATOM 696 N N . PHE A 1 90 ? -10.825 5.642 -2.508 1.00 90.31 90 PHE A N 1
ATOM 697 C CA . PHE A 1 90 ? -10.676 4.666 -3.583 1.00 90.31 90 PHE A CA 1
ATOM 698 C C . PHE A 1 90 ? -12.023 4.180 -4.122 1.00 90.31 90 PHE A C 1
ATOM 700 O O . PHE A 1 90 ? -13.001 3.981 -3.401 1.00 90.31 90 PHE A O 1
ATOM 707 N N . GLN A 1 91 ? -12.051 3.907 -5.425 1.00 87.88 91 GLN A N 1
ATOM 708 C CA . GLN A 1 91 ? -13.166 3.221 -6.076 1.00 87.88 91 GLN A CA 1
ATOM 709 C C . GLN A 1 91 ? -12.915 1.708 -6.122 1.00 87.88 91 GLN A C 1
ATOM 711 O O . GLN A 1 91 ? -11.771 1.263 -6.222 1.00 87.88 91 GLN A O 1
ATOM 716 N N . ASN A 1 92 ? -13.997 0.922 -6.125 1.00 87.06 92 ASN A N 1
ATOM 717 C CA . ASN A 1 92 ? -13.975 -0.540 -6.284 1.00 87.06 92 ASN A CA 1
ATOM 718 C C . ASN A 1 92 ? -13.109 -1.280 -5.246 1.00 87.06 92 ASN A C 1
ATOM 720 O O . ASN A 1 92 ? -12.317 -2.152 -5.590 1.00 87.06 92 ASN A O 1
ATOM 724 N N . CYS A 1 93 ? -13.259 -0.947 -3.965 1.00 88.12 93 CYS A N 1
ATOM 725 C CA . CYS A 1 93 ? -12.525 -1.610 -2.889 1.00 88.12 93 CYS A CA 1
ATOM 726 C C . CYS A 1 93 ? -13.012 -3.052 -2.672 1.00 88.12 93 CYS A C 1
ATOM 728 O O . CYS A 1 93 ? -14.163 -3.270 -2.281 1.00 88.12 93 CYS A O 1
ATOM 730 N N . LEU A 1 94 ? -12.123 -4.028 -2.878 1.00 90.00 94 LEU A N 1
ATOM 731 C CA . LEU A 1 94 ? -12.394 -5.460 -2.731 1.00 90.00 94 LEU A CA 1
ATOM 732 C C . LEU A 1 94 ? -11.502 -6.082 -1.640 1.00 90.00 94 LEU A C 1
ATOM 734 O O . LEU A 1 94 ? -10.442 -6.613 -1.954 1.00 90.00 94 LEU A O 1
ATOM 738 N N . PRO A 1 95 ? -11.919 -6.100 -0.359 1.00 89.19 95 PRO A N 1
ATOM 739 C CA . PRO A 1 95 ? -11.098 -6.624 0.747 1.00 89.19 95 PRO A CA 1
ATOM 740 C C . PRO A 1 95 ? -10.642 -8.072 0.562 1.00 89.19 95 PRO A C 1
ATOM 742 O O . PRO A 1 95 ? -9.611 -8.473 1.085 1.00 89.19 95 PRO A O 1
ATOM 745 N N . GLN A 1 96 ? -11.406 -8.864 -0.191 1.00 89.44 96 GLN A N 1
ATOM 746 C CA . GLN A 1 96 ? -11.066 -10.247 -0.533 1.00 89.44 96 GLN A CA 1
ATOM 747 C C . GLN A 1 96 ? -9.719 -10.385 -1.261 1.00 89.44 96 GLN A C 1
ATOM 749 O O . GLN A 1 96 ? -9.075 -11.420 -1.151 1.00 89.44 96 GLN A O 1
ATOM 754 N N . GLU A 1 97 ? -9.266 -9.346 -1.966 1.00 86.94 97 GLU A N 1
ATOM 755 C CA . GLU A 1 97 ? -7.967 -9.338 -2.650 1.00 86.94 97 GLU A CA 1
ATOM 756 C C . GLU A 1 97 ? -6.799 -8.941 -1.731 1.00 86.94 97 GLU A C 1
ATOM 758 O O . GLU A 1 97 ? -5.643 -8.994 -2.158 1.00 86.94 97 GLU A O 1
ATOM 763 N N . HIS A 1 98 ? -7.118 -8.566 -0.487 1.00 89.44 98 HIS A N 1
ATOM 764 C CA . HIS A 1 98 ? -6.243 -7.966 0.521 1.00 89.44 98 HIS A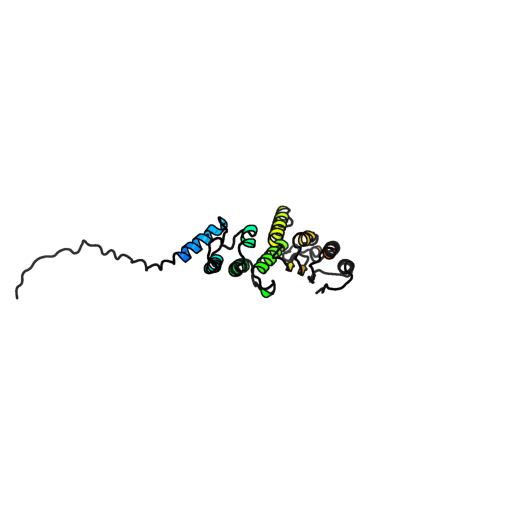 CA 1
ATOM 765 C C . HIS A 1 98 ? -6.475 -8.635 1.892 1.00 89.44 98 HIS A C 1
ATOM 767 O O . HIS A 1 98 ? -6.800 -7.983 2.885 1.00 89.44 98 HIS A O 1
ATOM 773 N N . GLY A 1 99 ? -6.439 -9.972 1.930 1.00 85.38 99 GLY A N 1
ATOM 774 C CA . GLY A 1 99 ? -6.523 -10.737 3.183 1.00 85.38 99 GLY A CA 1
ATOM 775 C C . GLY A 1 99 ? -7.856 -10.629 3.935 1.00 85.38 99 GLY A C 1
ATOM 776 O O . GLY A 1 99 ? -7.904 -10.902 5.131 1.00 85.38 99 GLY A O 1
ATOM 777 N N . HIS A 1 100 ? -8.940 -10.228 3.260 1.00 90.00 100 HIS A N 1
ATOM 778 C CA . HIS A 1 100 ? -10.249 -9.938 3.862 1.00 90.00 100 HIS A CA 1
ATOM 779 C C . HIS A 1 100 ? -10.228 -8.820 4.921 1.00 90.00 100 HIS A C 1
ATOM 781 O O . HIS A 1 100 ? -11.134 -8.755 5.749 1.00 90.00 100 HIS A O 1
ATOM 787 N N . SER A 1 101 ? -9.244 -7.916 4.871 1.00 93.56 101 SER A N 1
ATOM 788 C CA . SER A 1 101 ? -9.077 -6.823 5.834 1.00 93.56 101 SER A CA 1
ATOM 789 C C . SER A 1 101 ? -9.211 -5.459 5.158 1.00 93.56 101 SER A C 1
ATOM 791 O O . SER A 1 101 ? -8.490 -5.140 4.209 1.00 93.56 101 SER A O 1
ATOM 793 N N . TRP A 1 102 ? -10.120 -4.614 5.661 1.00 94.19 102 TRP A N 1
ATOM 794 C CA . TRP A 1 102 ? -10.251 -3.240 5.156 1.00 94.19 102 TRP A CA 1
ATOM 795 C C . TRP A 1 102 ? -9.045 -2.388 5.523 1.00 94.19 102 TRP A C 1
ATOM 797 O O . TRP A 1 102 ? -8.677 -1.486 4.774 1.00 94.19 102 TRP A O 1
ATOM 807 N N . LYS A 1 103 ? -8.428 -2.688 6.667 1.00 93.69 103 LYS A N 1
ATOM 808 C CA . LYS A 1 103 ? -7.203 -2.037 7.117 1.00 93.69 103 LYS A CA 1
ATOM 809 C C . LYS A 1 103 ? -6.052 -2.328 6.160 1.00 93.69 103 LYS A C 1
ATOM 811 O O . LYS A 1 103 ? -5.423 -1.392 5.685 1.00 93.69 103 LYS A O 1
ATOM 816 N N . GLN A 1 104 ? -5.835 -3.603 5.835 1.00 94.56 104 GLN A N 1
ATOM 817 C CA . GLN A 1 104 ? -4.814 -4.016 4.870 1.00 94.56 104 GLN A CA 1
ATOM 818 C C . GLN A 1 104 ? -5.046 -3.351 3.509 1.00 94.56 104 GLN A C 1
ATOM 820 O O . GLN A 1 104 ? -4.149 -2.690 2.997 1.00 94.56 104 GLN A O 1
ATOM 825 N N . LEU A 1 105 ? -6.273 -3.443 2.975 1.00 94.62 105 LEU A N 1
ATOM 826 C CA . LEU A 1 105 ? -6.636 -2.805 1.708 1.00 94.62 105 LEU A CA 1
ATOM 827 C C . LEU A 1 105 ? -6.309 -1.312 1.719 1.00 94.62 105 LEU A C 1
ATOM 829 O O . LEU A 1 105 ? -5.718 -0.805 0.773 1.00 94.62 105 LEU A O 1
ATOM 833 N N . PHE A 1 106 ? -6.691 -0.599 2.779 1.00 95.19 106 PHE A N 1
ATOM 834 C CA . PHE A 1 106 ? -6.442 0.833 2.875 1.00 95.19 106 PHE A CA 1
ATOM 835 C C . PHE A 1 106 ? -4.944 1.158 2.799 1.00 95.19 106 PHE A C 1
ATOM 837 O O . PHE A 1 106 ? -4.560 2.025 2.016 1.00 95.19 106 PHE A O 1
ATOM 844 N N . PHE A 1 107 ? -4.100 0.458 3.565 1.00 94.69 107 PHE A N 1
ATOM 845 C CA . PHE A 1 107 ? -2.657 0.718 3.586 1.00 94.69 107 PHE A CA 1
ATOM 846 C C . PHE A 1 107 ? -1.968 0.347 2.275 1.00 94.69 107 PHE A C 1
ATOM 848 O O . PHE A 1 107 ? -1.175 1.141 1.774 1.00 94.69 107 PHE A O 1
ATOM 855 N N . GLU A 1 108 ? -2.302 -0.804 1.690 1.00 95.56 108 GLU A N 1
ATOM 856 C CA . GLU A 1 108 ? -1.735 -1.235 0.408 1.00 95.56 108 GLU A CA 1
ATOM 857 C C . GLU A 1 108 ? -2.098 -0.247 -0.709 1.00 95.56 108 GLU A C 1
ATOM 859 O O . GLU A 1 108 ? -1.215 0.224 -1.421 1.00 95.56 108 GLU A O 1
ATOM 864 N N . ARG A 1 109 ? -3.365 0.179 -0.800 1.00 94.19 109 ARG A N 1
ATOM 865 C CA . ARG A 1 109 ? -3.816 1.140 -1.825 1.00 94.19 109 ARG A CA 1
ATOM 866 C C . ARG A 1 109 ? -3.246 2.542 -1.612 1.00 94.19 109 ARG A C 1
ATOM 868 O O . ARG A 1 109 ? -2.915 3.213 -2.583 1.00 94.19 109 ARG A O 1
ATOM 875 N N . THR A 1 110 ? -3.093 2.967 -0.358 1.00 93.69 110 THR A N 1
ATOM 876 C CA . THR A 1 110 ? -2.455 4.251 -0.027 1.00 93.69 110 THR A CA 1
ATOM 877 C C . THR A 1 110 ? -0.977 4.245 -0.421 1.00 93.69 110 THR A C 1
ATOM 879 O O . THR A 1 110 ? -0.493 5.218 -0.994 1.00 93.69 110 THR A O 1
ATOM 882 N N . ALA A 1 111 ? -0.262 3.147 -0.156 1.00 93.75 111 ALA A N 1
ATOM 883 C CA . ALA A 1 111 ? 1.127 2.991 -0.573 1.00 93.75 111 ALA A CA 1
ATOM 884 C C . ALA A 1 111 ? 1.259 2.953 -2.102 1.00 93.75 111 ALA A C 1
ATOM 886 O O . ALA A 1 111 ? 2.099 3.661 -2.648 1.00 93.75 111 ALA A O 1
ATOM 887 N N . GLU A 1 112 ? 0.404 2.193 -2.796 1.00 93.94 112 GLU A N 1
ATOM 888 C CA . GLU A 1 112 ? 0.348 2.168 -4.265 1.00 93.94 112 GLU A CA 1
ATOM 889 C C . GLU A 1 112 ? 0.157 3.574 -4.843 1.00 93.94 112 GLU A C 1
ATOM 891 O O . GLU A 1 112 ? 0.942 3.996 -5.686 1.00 93.94 112 GLU A O 1
ATOM 896 N N . GLU A 1 113 ? -0.836 4.328 -4.364 1.00 92.44 113 GLU A N 1
ATOM 897 C CA . GLU A 1 113 ? -1.112 5.681 -4.856 1.00 92.44 113 GLU A CA 1
ATOM 898 C C . GLU A 1 113 ? 0.045 6.653 -4.577 1.00 92.44 113 GLU A C 1
ATOM 900 O O . GLU A 1 113 ? 0.379 7.474 -5.435 1.00 92.44 113 GLU A O 1
ATOM 905 N N . ALA A 1 114 ? 0.682 6.553 -3.406 1.00 91.81 114 ALA A N 1
ATOM 906 C CA . ALA A 1 114 ? 1.834 7.379 -3.056 1.00 91.81 114 ALA A CA 1
ATOM 907 C C . ALA A 1 114 ? 3.050 7.079 -3.950 1.00 91.81 114 ALA A C 1
ATOM 909 O O . ALA A 1 114 ? 3.727 8.006 -4.391 1.00 91.81 114 ALA A O 1
ATOM 910 N N . ILE A 1 115 ? 3.299 5.801 -4.256 1.00 91.50 115 ILE A N 1
ATOM 911 C CA . ILE A 1 115 ? 4.376 5.376 -5.161 1.00 91.50 115 ILE A CA 1
ATOM 912 C C . ILE A 1 115 ? 4.071 5.815 -6.600 1.00 91.50 115 ILE A C 1
ATOM 914 O O . ILE A 1 115 ? 4.947 6.332 -7.290 1.00 91.50 115 ILE A O 1
ATOM 918 N N . GLU A 1 116 ? 2.831 5.637 -7.059 1.00 90.94 116 GLU A N 1
ATOM 919 C CA . GLU A 1 116 ? 2.419 5.951 -8.430 1.00 90.94 116 GLU A CA 1
ATOM 920 C C . GLU A 1 116 ? 2.400 7.457 -8.732 1.00 90.94 116 GLU A C 1
ATOM 922 O O . GLU A 1 116 ? 2.608 7.848 -9.882 1.00 90.94 116 GLU A O 1
ATOM 927 N N . ASN A 1 117 ? 2.134 8.300 -7.729 1.00 88.25 117 ASN A N 1
ATOM 928 C CA . ASN A 1 117 ? 2.093 9.761 -7.866 1.00 88.25 117 ASN A CA 1
ATOM 929 C C . ASN A 1 117 ? 3.381 10.455 -7.398 1.00 88.25 117 ASN A C 1
ATOM 931 O O . ASN A 1 117 ? 3.412 11.682 -7.293 1.00 88.25 117 ASN A O 1
ATOM 935 N N . PHE A 1 118 ? 4.432 9.687 -7.109 1.00 86.81 118 PHE A N 1
ATOM 936 C CA . PHE A 1 118 ? 5.712 10.220 -6.670 1.00 86.81 118 PHE A CA 1
ATOM 937 C C . PHE A 1 118 ? 6.324 11.149 -7.733 1.00 86.81 118 PHE A C 1
ATOM 939 O O . PHE A 1 118 ? 6.480 10.776 -8.897 1.00 86.81 118 PHE A O 1
ATOM 946 N N . ASP A 1 119 ? 6.682 12.370 -7.331 1.00 82.38 119 ASP A N 1
ATOM 947 C CA . ASP A 1 119 ? 7.143 13.430 -8.237 1.00 82.38 119 ASP A CA 1
ATOM 948 C C . ASP A 1 119 ? 8.670 13.480 -8.425 1.00 82.38 119 ASP A C 1
ATOM 950 O O . ASP A 1 119 ? 9.169 14.280 -9.218 1.00 82.38 119 ASP A O 1
ATOM 954 N N . GLY A 1 120 ? 9.419 12.620 -7.727 1.00 81.94 120 GLY A N 1
ATOM 955 C CA . GLY A 1 120 ? 10.881 12.591 -7.782 1.00 81.94 120 GLY A CA 1
ATOM 956 C C . GLY A 1 120 ? 11.582 13.555 -6.822 1.00 81.94 120 GLY A C 1
ATOM 957 O O . GLY A 1 120 ? 12.813 13.573 -6.806 1.00 81.94 120 GLY A O 1
ATOM 958 N N . SER A 1 121 ? 10.850 14.360 -6.043 1.00 87.69 121 SER A N 1
ATOM 959 C CA . SER A 1 121 ? 11.447 15.279 -5.065 1.00 87.69 121 SER A CA 1
ATOM 960 C C . SER A 1 121 ? 11.977 14.542 -3.830 1.00 87.69 121 SER A C 1
ATOM 962 O O . SER A 1 121 ? 11.486 13.474 -3.453 1.00 87.69 121 SER A O 1
ATOM 964 N N . GLN A 1 122 ? 12.990 15.121 -3.179 1.00 86.19 122 GLN A N 1
ATOM 965 C CA . GLN A 1 122 ? 13.565 14.530 -1.969 1.00 86.19 122 GLN A CA 1
ATOM 966 C C . GLN A 1 122 ? 12.558 14.560 -0.814 1.00 86.19 122 GLN A C 1
ATOM 968 O O . GLN A 1 122 ? 12.434 13.591 -0.073 1.00 86.19 122 GLN A O 1
ATOM 973 N N . GLU A 1 123 ? 11.792 15.643 -0.697 1.00 87.69 123 GLU A N 1
ATOM 974 C CA . GLU A 1 123 ? 10.767 15.803 0.329 1.00 87.69 123 GLU A CA 1
ATOM 975 C C . GLU A 1 123 ? 9.657 14.753 0.185 1.00 87.69 123 GLU A C 1
ATOM 977 O O . GLU A 1 123 ? 9.211 14.179 1.181 1.00 87.69 123 GLU A O 1
ATOM 982 N N . ALA A 1 124 ? 9.234 14.459 -1.050 1.00 87.62 124 ALA A N 1
ATOM 983 C CA . ALA A 1 124 ? 8.271 13.395 -1.299 1.00 87.62 124 ALA A CA 1
ATOM 984 C C . ALA A 1 124 ? 8.859 12.007 -1.003 1.00 87.62 124 ALA A C 1
ATOM 986 O O . ALA A 1 124 ? 8.121 11.128 -0.562 1.00 87.62 124 ALA A O 1
ATOM 987 N N . MET A 1 125 ? 10.168 11.805 -1.202 1.00 88.81 125 MET A N 1
ATOM 988 C CA . MET A 1 125 ? 10.824 10.527 -0.915 1.00 88.81 125 MET A CA 1
ATOM 989 C C . MET A 1 125 ? 10.851 10.262 0.590 1.00 88.81 125 MET A C 1
ATOM 991 O O . MET A 1 125 ? 10.486 9.175 1.032 1.00 88.81 125 MET A O 1
ATOM 995 N N . ASP A 1 126 ? 11.212 11.270 1.385 1.00 89.38 126 ASP A N 1
ATOM 996 C CA . ASP A 1 126 ? 11.236 11.160 2.844 1.00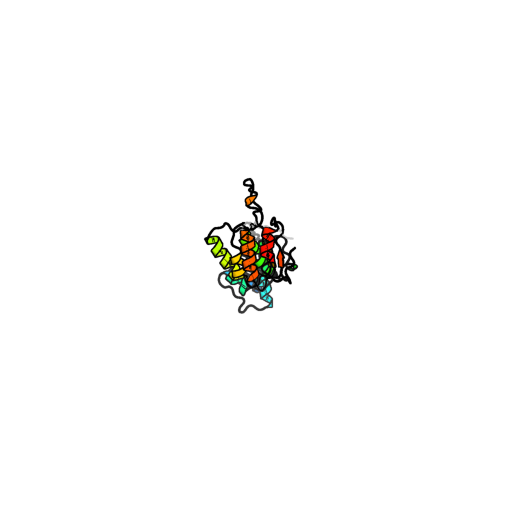 89.38 126 ASP A CA 1
ATOM 997 C C . ASP A 1 126 ? 9.827 10.866 3.396 1.00 89.38 126 ASP A C 1
ATOM 999 O O . ASP A 1 126 ? 9.654 9.974 4.230 1.00 89.38 126 ASP A O 1
ATOM 1003 N N . ALA A 1 127 ? 8.803 11.550 2.870 1.00 89.62 127 ALA A N 1
ATOM 1004 C CA . ALA A 1 127 ? 7.408 11.308 3.235 1.00 89.62 127 ALA A CA 1
ATOM 1005 C C . ALA A 1 127 ? 6.917 9.910 2.815 1.00 89.62 127 ALA A C 1
ATOM 1007 O O . ALA A 1 127 ? 6.197 9.251 3.570 1.00 89.62 127 ALA A O 1
ATOM 1008 N N . LEU A 1 128 ? 7.316 9.438 1.628 1.00 91.25 128 LEU A N 1
ATOM 1009 C CA . LEU A 1 128 ? 6.992 8.099 1.141 1.00 91.25 128 LEU A CA 1
ATOM 1010 C C . LEU A 1 128 ? 7.614 7.026 2.040 1.00 91.25 128 LEU A C 1
ATOM 1012 O O . LEU A 1 128 ? 6.919 6.103 2.461 1.00 91.25 128 LEU A O 1
ATOM 1016 N N . ILE A 1 129 ? 8.894 7.163 2.386 1.00 91.94 129 ILE A N 1
ATOM 1017 C CA . ILE A 1 129 ? 9.584 6.229 3.282 1.00 91.94 129 ILE A CA 1
ATOM 1018 C C . ILE A 1 129 ? 8.916 6.218 4.661 1.00 91.94 129 ILE A C 1
ATOM 1020 O O . ILE A 1 129 ? 8.655 5.141 5.199 1.00 91.94 129 ILE A O 1
ATOM 1024 N N . GLU A 1 130 ? 8.578 7.381 5.227 1.00 91.88 130 GLU A N 1
ATOM 1025 C CA . GLU A 1 130 ? 7.874 7.456 6.513 1.00 91.88 130 GLU A CA 1
ATOM 1026 C C . GLU A 1 130 ? 6.520 6.723 6.468 1.00 91.88 130 GLU A C 1
ATOM 1028 O O . GLU A 1 130 ? 6.177 5.968 7.388 1.00 91.88 130 GLU A O 1
ATOM 1033 N N . LEU A 1 131 ? 5.768 6.899 5.378 1.00 92.19 131 LEU A N 1
ATOM 1034 C CA . LEU A 1 131 ? 4.486 6.236 5.153 1.00 92.19 131 LEU A CA 1
ATOM 1035 C C . LEU A 1 131 ? 4.638 4.715 5.066 1.00 92.19 131 LEU A C 1
ATOM 1037 O O . LEU A 1 131 ? 3.884 3.988 5.725 1.00 92.19 131 LEU A O 1
ATOM 1041 N N . LEU A 1 132 ? 5.619 4.232 4.298 1.00 93.06 132 LEU A N 1
ATOM 1042 C CA . LEU A 1 132 ? 5.892 2.803 4.151 1.00 93.06 132 LEU A CA 1
ATOM 1043 C C . LEU A 1 132 ? 6.330 2.184 5.480 1.00 93.06 132 LEU A C 1
ATOM 1045 O O . LEU A 1 132 ? 5.788 1.156 5.878 1.00 93.06 132 LEU A O 1
ATOM 1049 N N . LEU A 1 133 ? 7.225 2.841 6.223 1.00 92.25 133 LEU A N 1
ATOM 1050 C CA . LEU A 1 133 ? 7.691 2.359 7.526 1.00 92.25 133 LEU A CA 1
ATOM 1051 C C . LEU A 1 133 ? 6.572 2.320 8.573 1.00 92.25 133 LEU A C 1
ATOM 1053 O O . LEU A 1 133 ? 6.502 1.371 9.353 1.00 92.25 133 LEU A O 1
ATOM 1057 N N . THR A 1 134 ? 5.676 3.311 8.573 1.00 90.12 134 THR A N 1
ATOM 1058 C CA . THR A 1 134 ? 4.503 3.345 9.466 1.00 90.12 134 THR A CA 1
ATOM 1059 C C . THR A 1 134 ? 3.515 2.218 9.151 1.00 90.12 134 THR A C 1
ATOM 1061 O O . THR A 1 134 ? 2.834 1.715 10.045 1.00 90.12 134 THR A O 1
ATOM 1064 N N . SER A 1 135 ? 3.443 1.813 7.883 1.00 91.00 135 SER A N 1
ATOM 1065 C CA . SER A 1 135 ? 2.419 0.900 7.363 1.00 91.00 135 SER A CA 1
ATOM 1066 C C . SER A 1 135 ? 2.935 -0.518 7.089 1.00 91.00 135 SER A C 1
ATOM 1068 O O . SER A 1 135 ? 2.157 -1.382 6.689 1.00 91.00 135 SER A O 1
ATOM 1070 N N . ARG A 1 136 ? 4.226 -0.782 7.327 1.00 92.25 136 ARG A N 1
ATOM 1071 C CA . ARG A 1 136 ? 4.938 -2.020 6.954 1.00 92.25 136 ARG A CA 1
ATOM 1072 C C . ARG A 1 136 ? 4.327 -3.318 7.491 1.00 92.25 136 ARG A C 1
ATOM 1074 O O . ARG A 1 136 ? 4.512 -4.381 6.905 1.00 92.25 136 ARG A O 1
ATOM 1081 N N . ASP A 1 137 ? 3.617 -3.241 8.615 1.00 91.81 137 ASP A N 1
ATOM 1082 C CA . ASP A 1 137 ? 2.982 -4.400 9.252 1.00 91.81 137 ASP A CA 1
ATOM 1083 C C . ASP A 1 137 ? 1.638 -4.756 8.593 1.00 91.81 137 ASP A C 1
ATOM 1085 O O . ASP A 1 137 ? 1.056 -5.792 8.898 1.00 91.81 137 ASP A O 1
ATOM 1089 N N . PHE A 1 138 ? 1.138 -3.901 7.695 1.00 92.25 138 PHE A N 1
ATOM 1090 C CA . PHE A 1 138 ? -0.145 -4.060 7.006 1.00 92.25 138 PHE A CA 1
ATOM 1091 C C . PHE A 1 138 ? -0.010 -4.107 5.481 1.00 92.25 138 PHE A C 1
ATOM 1093 O O . PHE A 1 138 ? -1.029 -4.194 4.803 1.00 92.25 138 PHE A O 1
ATOM 1100 N N . ILE A 1 139 ? 1.211 -4.036 4.942 1.00 94.75 139 ILE A N 1
ATOM 1101 C CA . ILE A 1 139 ? 1.480 -4.102 3.504 1.00 94.75 139 ILE A CA 1
ATOM 1102 C C . ILE A 1 139 ? 2.123 -5.447 3.190 1.00 94.75 139 ILE A C 1
ATOM 1104 O O . ILE A 1 139 ? 3.233 -5.744 3.632 1.00 94.75 139 ILE A O 1
ATOM 1108 N N . TYR A 1 140 ? 1.421 -6.243 2.396 1.00 94.56 140 TYR A N 1
ATOM 1109 C CA . TYR A 1 140 ? 1.827 -7.591 2.024 1.00 94.56 140 TYR A CA 1
ATOM 1110 C C . TYR A 1 140 ? 1.813 -7.800 0.509 1.00 94.56 140 TYR A C 1
ATOM 1112 O O . TYR A 1 140 ? 2.572 -8.610 -0.026 1.00 94.56 140 TYR A O 1
ATOM 1120 N N . LYS A 1 141 ? 0.958 -7.056 -0.192 1.00 94.69 141 LYS A N 1
ATOM 1121 C CA . LYS A 1 141 ? 0.825 -7.062 -1.643 1.00 94.69 141 LYS A CA 1
ATOM 1122 C C . LYS A 1 141 ? 0.823 -5.631 -2.171 1.00 94.69 141 LYS A C 1
ATOM 1124 O O . LYS A 1 141 ? 0.132 -4.780 -1.625 1.00 94.69 141 LYS A O 1
ATOM 1129 N N . LEU A 1 142 ? 1.549 -5.396 -3.262 1.00 95.12 142 LEU A N 1
ATOM 1130 C CA . LEU A 1 142 ? 1.535 -4.125 -3.988 1.00 95.12 142 LEU A CA 1
ATOM 1131 C C . LEU A 1 142 ? 1.262 -4.339 -5.478 1.00 95.12 142 LEU A C 1
ATOM 1133 O O . LEU A 1 142 ? 1.849 -5.218 -6.113 1.00 95.12 142 LEU A O 1
ATOM 1137 N N . GLN A 1 143 ? 0.377 -3.513 -6.033 1.00 93.94 143 GLN A N 1
ATOM 1138 C CA . GLN A 1 143 ? 0.050 -3.424 -7.453 1.00 93.94 143 GLN A CA 1
ATOM 1139 C C . GLN A 1 143 ? 0.344 -2.022 -7.992 1.00 93.94 143 GLN A C 1
ATOM 1141 O O . GLN A 1 143 ? -0.539 -1.172 -8.079 1.00 93.94 143 GLN A O 1
ATOM 1146 N N . ILE A 1 144 ? 1.591 -1.808 -8.400 1.00 93.12 144 ILE A N 1
ATOM 1147 C CA . ILE A 1 144 ? 2.093 -0.541 -8.927 1.00 93.12 144 ILE A CA 1
ATOM 1148 C C . ILE A 1 144 ? 1.903 -0.527 -10.442 1.00 93.12 144 ILE A C 1
ATOM 1150 O O . ILE A 1 144 ? 2.586 -1.218 -11.196 1.00 93.12 144 ILE A O 1
ATOM 1154 N N . ARG A 1 145 ? 0.958 0.278 -10.909 1.00 90.62 145 ARG A N 1
ATOM 1155 C CA . ARG A 1 145 ? 0.552 0.353 -12.317 1.00 90.62 145 ARG A CA 1
ATOM 1156 C C . ARG A 1 145 ? 1.372 1.347 -13.127 1.00 90.62 145 ARG A C 1
ATOM 1158 O O . ARG A 1 145 ? 1.263 1.356 -14.353 1.00 90.62 145 ARG A O 1
ATOM 1165 N N . GLN A 1 146 ? 2.090 2.232 -12.450 1.00 89.19 146 GLN A N 1
ATOM 1166 C CA . GLN A 1 146 ? 3.046 3.147 -13.050 1.00 89.19 146 GLN A CA 1
ATOM 1167 C C . GLN A 1 146 ? 4.212 3.348 -12.088 1.00 89.19 146 GLN A C 1
ATOM 1169 O O . GLN A 1 146 ? 4.024 3.721 -10.933 1.00 89.19 146 GLN A O 1
ATOM 1174 N N . PHE A 1 147 ? 5.416 3.086 -12.571 1.00 87.75 147 PHE A N 1
ATOM 1175 C CA . PHE A 1 147 ? 6.647 3.309 -11.835 1.00 87.75 147 PHE A CA 1
ATOM 1176 C C . PHE A 1 147 ? 7.680 3.933 -12.765 1.00 87.75 147 PHE A C 1
ATOM 1178 O O . PHE A 1 147 ? 7.809 3.527 -13.923 1.00 87.75 147 PHE A O 1
ATOM 1185 N N . SER A 1 148 ? 8.403 4.937 -12.276 1.00 81.25 148 SER A N 1
ATOM 1186 C CA . SER A 1 148 ? 9.401 5.632 -13.086 1.00 81.25 148 SER A CA 1
ATOM 1187 C C . SER A 1 148 ? 10.540 4.679 -13.458 1.00 81.25 148 SER A C 1
ATOM 1189 O O . SER A 1 148 ? 11.199 4.121 -12.580 1.00 81.25 148 SER A O 1
ATOM 1191 N N . SER A 1 149 ? 10.796 4.497 -14.757 1.00 67.56 149 SER A N 1
ATOM 1192 C CA . SER A 1 149 ? 12.013 3.822 -15.227 1.00 67.56 149 SER A CA 1
ATOM 1193 C C . SER A 1 149 ? 13.231 4.564 -14.665 1.00 67.56 149 SER A C 1
ATOM 1195 O O . SER A 1 149 ? 13.260 5.792 -14.770 1.00 67.56 149 SER A O 1
ATOM 1197 N N . HIS A 1 150 ? 14.214 3.851 -14.100 1.00 70.56 150 HIS A N 1
ATOM 1198 C CA . HIS A 1 150 ? 15.365 4.365 -13.330 1.00 70.56 150 HIS A CA 1
ATOM 1199 C C . HIS A 1 150 ? 15.137 4.714 -11.852 1.00 70.56 150 HIS A C 1
ATOM 1201 O O . HIS A 1 150 ? 16.113 5.046 -11.175 1.00 70.56 150 HIS A O 1
ATOM 1207 N N . ALA A 1 151 ? 13.910 4.658 -11.327 1.00 76.38 151 ALA A N 1
ATOM 1208 C CA . ALA A 1 151 ? 13.732 4.767 -9.883 1.00 76.38 151 ALA A CA 1
ATOM 1209 C C . ALA A 1 151 ? 14.280 3.506 -9.203 1.00 76.38 151 ALA A C 1
ATOM 1211 O O . ALA A 1 151 ? 14.015 2.382 -9.633 1.00 76.38 151 ALA A O 1
ATOM 1212 N N . ASP A 1 152 ? 15.061 3.703 -8.144 1.00 83.38 152 ASP A N 1
ATOM 1213 C CA . ASP A 1 152 ? 15.590 2.595 -7.364 1.00 83.38 152 ASP A CA 1
ATOM 1214 C C . ASP A 1 152 ? 14.427 1.861 -6.690 1.00 83.38 152 ASP A C 1
ATOM 1216 O O . ASP A 1 152 ? 13.671 2.466 -5.944 1.00 83.38 152 ASP A O 1
ATOM 1220 N N . VAL A 1 153 ? 14.255 0.568 -6.958 1.00 87.50 153 VAL A N 1
ATOM 1221 C CA . VAL A 1 153 ? 13.199 -0.246 -6.336 1.00 87.50 153 VAL A CA 1
ATOM 1222 C C . VAL A 1 153 ? 13.600 -0.730 -4.935 1.00 87.50 153 VAL A C 1
ATOM 1224 O O . VAL A 1 153 ? 12.763 -1.224 -4.183 1.00 87.50 153 VAL A O 1
ATOM 1227 N N . SER A 1 154 ? 14.873 -0.570 -4.555 1.00 88.50 154 SER A N 1
ATOM 1228 C CA . SER A 1 154 ? 15.443 -1.092 -3.306 1.00 88.50 154 SER A CA 1
ATOM 1229 C C . SER A 1 154 ? 14.734 -0.572 -2.058 1.00 88.50 154 SER A C 1
ATOM 1231 O O . SER A 1 154 ? 14.494 -1.350 -1.138 1.00 88.50 154 SER A O 1
ATOM 1233 N N . PHE A 1 155 ? 14.299 0.695 -2.055 1.00 90.50 155 PHE A N 1
ATOM 1234 C CA . PHE A 1 155 ? 13.608 1.278 -0.898 1.00 90.50 155 PHE A CA 1
ATOM 1235 C C . PHE A 1 155 ? 12.315 0.532 -0.537 1.00 90.50 155 PHE A C 1
ATOM 1237 O O . PHE A 1 155 ? 11.933 0.513 0.632 1.00 90.50 155 PHE A O 1
ATOM 1244 N N . LEU A 1 156 ? 11.644 -0.099 -1.513 1.00 92.19 156 LEU A N 1
ATOM 1245 C CA . LEU A 1 156 ? 10.444 -0.896 -1.250 1.00 92.19 156 LEU A CA 1
ATOM 1246 C C . LEU A 1 156 ? 10.788 -2.135 -0.429 1.00 92.19 156 LEU A C 1
ATOM 1248 O O . LEU A 1 156 ? 10.107 -2.425 0.548 1.00 92.19 156 LEU A O 1
ATOM 1252 N N . PHE A 1 157 ? 11.856 -2.839 -0.799 1.00 91.12 157 PHE A N 1
ATOM 1253 C CA . PHE A 1 157 ? 12.295 -4.049 -0.107 1.00 91.12 157 PHE A CA 1
ATOM 1254 C C . PHE A 1 157 ? 12.863 -3.738 1.281 1.00 91.12 157 PHE A C 1
ATOM 1256 O O . PHE A 1 157 ? 12.605 -4.483 2.225 1.00 91.12 157 PHE A O 1
ATOM 1263 N N . ASP A 1 158 ? 13.557 -2.607 1.427 1.00 91.56 158 ASP A N 1
ATOM 1264 C CA . ASP A 1 158 ? 14.077 -2.153 2.719 1.00 91.56 158 ASP A CA 1
ATOM 1265 C C . ASP A 1 158 ? 12.949 -1.743 3.685 1.00 91.56 158 ASP A C 1
ATOM 1267 O O . ASP A 1 158 ? 13.017 -2.014 4.888 1.00 91.56 158 ASP A O 1
ATOM 1271 N N . ALA A 1 159 ? 11.893 -1.096 3.177 1.00 92.69 159 ALA A N 1
ATOM 1272 C CA . ALA A 1 159 ? 10.780 -0.624 3.998 1.00 92.69 159 ALA A CA 1
ATOM 1273 C C . ALA A 1 159 ? 9.719 -1.704 4.284 1.00 92.69 159 ALA A C 1
ATOM 1275 O O . ALA A 1 159 ? 9.043 -1.629 5.315 1.00 92.69 159 ALA A O 1
ATOM 1276 N N . LEU A 1 160 ? 9.558 -2.693 3.395 1.00 94.25 160 LEU A N 1
ATOM 1277 C CA . LEU A 1 160 ? 8.452 -3.660 3.404 1.00 94.25 160 LEU A CA 1
ATOM 1278 C C . LEU A 1 160 ? 8.951 -5.112 3.529 1.00 94.25 160 LEU A C 1
ATOM 1280 O O . LEU A 1 160 ? 8.899 -5.879 2.566 1.00 94.25 160 LEU A O 1
ATOM 1284 N N . PRO A 1 161 ? 9.366 -5.549 4.732 1.00 90.56 161 PRO A N 1
ATOM 1285 C CA . PRO A 1 161 ? 9.903 -6.897 4.935 1.00 90.56 161 PRO A CA 1
ATOM 1286 C C . PRO A 1 161 ? 8.864 -8.012 4.724 1.00 90.56 161 PRO A C 1
ATOM 1288 O O . PRO A 1 161 ? 9.228 -9.152 4.447 1.00 90.56 161 PRO A O 1
ATOM 1291 N N . ASN A 1 162 ? 7.569 -7.701 4.843 1.00 92.56 162 ASN A N 1
ATOM 1292 C CA . ASN A 1 162 ? 6.473 -8.672 4.741 1.00 92.56 162 ASN A CA 1
ATOM 1293 C C . ASN A 1 162 ? 5.860 -8.768 3.330 1.00 92.56 162 ASN A C 1
ATOM 1295 O O . ASN A 1 162 ? 4.826 -9.417 3.157 1.00 92.56 162 ASN A O 1
ATOM 1299 N N . LEU A 1 163 ? 6.455 -8.108 2.331 1.00 94.19 163 LEU A N 1
ATOM 1300 C CA . LEU A 1 163 ? 5.931 -8.073 0.969 1.00 94.19 163 LEU A CA 1
ATOM 1301 C C . LEU A 1 163 ? 6.043 -9.458 0.310 1.00 94.19 163 LEU A C 1
ATOM 1303 O O . LEU A 1 163 ? 7.130 -9.883 -0.066 1.00 94.19 163 LEU A O 1
ATOM 1307 N N . TYR A 1 164 ? 4.916 -10.150 0.127 1.00 93.12 164 TYR A N 1
ATOM 1308 C CA . TYR A 1 164 ? 4.884 -11.464 -0.527 1.00 93.12 164 TYR A CA 1
ATOM 1309 C C . TYR A 1 164 ? 4.527 -11.399 -2.016 1.00 93.12 164 TYR A C 1
ATOM 1311 O O . TYR A 1 164 ? 4.853 -12.328 -2.760 1.00 93.12 164 TYR A O 1
ATOM 1319 N N . SER A 1 165 ? 3.847 -10.336 -2.461 1.00 93.50 165 SER A N 1
ATOM 1320 C CA . SER A 1 165 ? 3.419 -10.170 -3.853 1.00 93.50 165 SER A CA 1
ATOM 1321 C C . SER A 1 165 ? 3.708 -8.766 -4.366 1.00 93.50 165 SER A C 1
ATOM 1323 O O . SER A 1 165 ? 3.161 -7.789 -3.857 1.00 93.50 165 SER A O 1
ATOM 1325 N N . LEU A 1 166 ? 4.472 -8.674 -5.452 1.00 94.12 166 LEU A N 1
ATOM 1326 C CA . LEU A 1 166 ? 4.780 -7.422 -6.134 1.00 94.12 166 LEU A CA 1
ATOM 1327 C C . LEU A 1 166 ? 4.349 -7.509 -7.599 1.00 94.12 166 LEU A C 1
ATOM 1329 O O . LEU A 1 166 ? 4.822 -8.359 -8.349 1.00 94.12 166 LEU A O 1
ATOM 1333 N N . ASN A 1 167 ? 3.451 -6.619 -8.007 1.00 94.38 167 ASN A N 1
ATOM 1334 C CA . ASN A 1 167 ? 3.130 -6.366 -9.404 1.00 94.38 167 ASN A CA 1
ATOM 1335 C C . ASN A 1 167 ? 3.583 -4.949 -9.741 1.00 94.38 167 ASN A C 1
ATOM 1337 O O . ASN A 1 167 ? 3.139 -4.006 -9.088 1.00 94.38 167 ASN A O 1
ATOM 1341 N N . ILE A 1 168 ? 4.477 -4.808 -10.715 1.00 92.69 168 ILE A N 1
ATOM 1342 C CA . ILE A 1 168 ? 5.046 -3.516 -11.094 1.00 92.69 168 ILE A CA 1
ATOM 1343 C C . ILE A 1 168 ? 5.051 -3.351 -12.611 1.00 92.69 168 ILE A C 1
ATOM 1345 O O . ILE A 1 168 ? 5.538 -4.211 -13.345 1.00 92.69 168 ILE A O 1
ATOM 1349 N N . THR A 1 169 ? 4.536 -2.214 -13.073 1.00 91.38 169 THR A N 1
ATOM 1350 C CA . THR A 1 169 ? 4.570 -1.795 -14.476 1.00 91.38 169 THR A CA 1
ATOM 1351 C C . THR A 1 169 ? 5.357 -0.491 -14.607 1.00 91.38 169 THR A C 1
ATOM 1353 O O . THR A 1 169 ? 4.961 0.551 -14.081 1.00 91.38 169 THR A O 1
ATOM 1356 N N . TYR A 1 170 ? 6.478 -0.545 -15.325 1.00 88.31 170 TYR A N 1
ATOM 1357 C CA . TYR A 1 170 ? 7.368 0.581 -15.586 1.00 88.31 170 TYR A CA 1
ATOM 1358 C C . TYR A 1 170 ? 6.817 1.459 -16.709 1.00 88.31 170 TYR A C 1
ATOM 1360 O O . TYR A 1 170 ? 6.598 1.019 -17.844 1.00 88.31 170 TYR A O 1
ATOM 1368 N N . GLY A 1 171 ? 6.623 2.732 -16.394 1.00 84.94 171 GLY A N 1
ATOM 1369 C CA . GLY A 1 171 ? 6.093 3.723 -17.313 1.00 84.94 171 GLY A CA 1
ATOM 1370 C C . GLY A 1 171 ? 5.263 4.784 -16.615 1.00 84.94 171 GLY A C 1
ATOM 1371 O O . GLY A 1 171 ? 5.109 4.793 -15.398 1.00 84.94 171 GLY A O 1
ATOM 1372 N N . SER A 1 172 ? 4.698 5.679 -17.418 1.00 79.69 172 SER A N 1
ATOM 1373 C CA . SER A 1 172 ? 3.772 6.710 -16.957 1.00 79.69 172 SER A CA 1
ATOM 1374 C C . SER A 1 172 ? 2.477 6.617 -17.752 1.00 79.69 172 SER A C 1
ATOM 1376 O O . SER A 1 172 ? 2.502 6.501 -18.978 1.00 79.69 172 SER A O 1
ATOM 1378 N N . LYS A 1 173 ? 1.325 6.670 -17.077 1.00 69.25 173 LYS A N 1
ATOM 1379 C CA . LYS A 1 173 ? 0.017 6.602 -17.754 1.00 69.25 173 LYS A CA 1
ATOM 1380 C C . LYS A 1 173 ? -0.449 7.954 -18.302 1.00 69.25 173 LYS A C 1
ATOM 1382 O O . LYS A 1 173 ? -1.234 7.991 -19.245 1.00 69.25 173 LYS A O 1
ATOM 1387 N N . ASN A 1 174 ? 0.075 9.060 -17.771 1.00 65.88 174 ASN A N 1
ATOM 1388 C CA . ASN A 1 174 ? -0.414 10.420 -18.032 1.00 65.88 174 ASN A CA 1
ATOM 1389 C C . ASN A 1 174 ? 0.581 11.278 -18.832 1.00 65.88 174 ASN A C 1
ATOM 1391 O O . ASN A 1 174 ? 0.813 12.444 -18.527 1.00 65.88 174 ASN A O 1
ATOM 1395 N N . VAL A 1 175 ? 1.170 10.713 -19.886 1.00 60.97 175 VAL A N 1
ATOM 1396 C CA . VAL A 1 175 ? 2.228 11.378 -20.675 1.00 60.97 175 VAL A CA 1
ATOM 1397 C C . VAL A 1 175 ? 1.686 12.515 -21.566 1.00 60.97 175 VAL A C 1
ATOM 1399 O O . VAL A 1 175 ? 2.415 13.425 -21.972 1.00 60.97 175 VAL A O 1
ATOM 1402 N N . GLY A 1 176 ? 0.379 12.512 -21.848 1.00 67.31 176 GLY A N 1
ATOM 1403 C CA . GLY A 1 176 ? -0.270 13.532 -22.672 1.00 67.31 176 GLY A CA 1
ATOM 1404 C C . GLY A 1 176 ? 0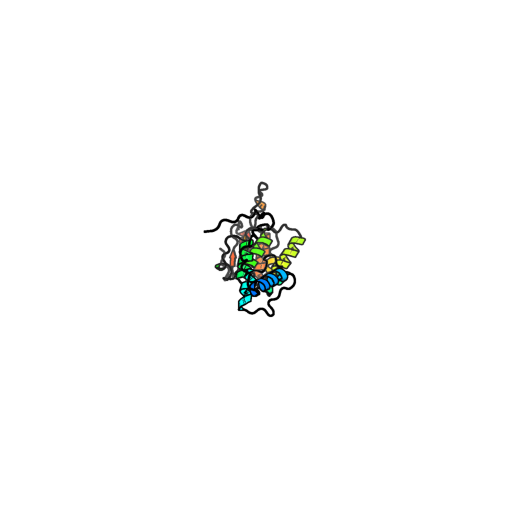.398 13.670 -24.046 1.00 67.31 176 GLY A C 1
ATOM 1405 O O . GLY A 1 176 ? 0.666 12.681 -24.720 1.00 67.31 176 GLY A O 1
ATOM 1406 N N . MET A 1 177 ? 0.689 14.906 -24.461 1.00 63.69 177 MET A N 1
ATOM 1407 C CA . MET A 1 177 ? 1.327 15.202 -25.755 1.00 63.69 177 MET A CA 1
ATOM 1408 C C . MET A 1 177 ? 2.859 15.033 -25.757 1.00 63.69 177 MET A C 1
ATOM 1410 O O . MET A 1 177 ? 3.475 15.144 -26.814 1.00 63.69 177 MET A O 1
ATOM 1414 N N . LYS A 1 178 ? 3.495 14.768 -24.605 1.00 65.69 178 LYS A N 1
ATOM 1415 C CA . LYS A 1 178 ? 4.957 14.594 -24.480 1.00 65.69 178 LYS A CA 1
ATOM 1416 C C . LYS A 1 178 ? 5.354 13.120 -24.574 1.00 65.69 178 LYS A C 1
ATOM 1418 O O . LYS A 1 178 ? 6.099 12.614 -23.744 1.00 65.69 178 LYS A O 1
ATOM 1423 N N . TYR A 1 179 ? 4.780 12.412 -25.543 1.00 70.00 179 TYR A N 1
ATOM 1424 C CA . TYR A 1 179 ? 4.997 10.980 -25.699 1.00 70.00 179 TYR A CA 1
ATOM 1425 C C . TYR A 1 179 ? 6.449 10.674 -26.070 1.00 70.00 179 TYR A C 1
ATOM 1427 O O . TYR A 1 179 ? 6.907 11.016 -27.161 1.00 70.00 179 TYR A O 1
ATOM 1435 N N . GLU A 1 180 ? 7.133 9.950 -25.192 1.00 70.88 180 GLU A N 1
ATOM 1436 C CA . GLU A 1 180 ? 8.439 9.365 -25.462 1.00 70.88 180 GLU A CA 1
ATOM 1437 C C . GLU A 1 180 ? 8.358 7.848 -25.278 1.00 70.88 180 GLU A C 1
ATOM 1439 O O . GLU A 1 180 ? 7.954 7.349 -24.236 1.00 70.88 180 GLU A O 1
ATOM 1444 N N . ARG A 1 181 ? 8.744 7.067 -26.292 1.00 74.69 181 ARG A N 1
ATOM 1445 C CA . ARG A 1 181 ? 8.767 5.593 -26.167 1.00 74.69 181 ARG A CA 1
ATOM 1446 C C . ARG A 1 181 ? 9.760 5.112 -25.116 1.00 74.69 181 ARG A C 1
ATOM 1448 O O . ARG A 1 181 ? 9.584 4.040 -24.554 1.00 74.69 181 ARG A O 1
ATOM 1455 N N . SER A 1 182 ? 10.804 5.898 -24.876 1.00 74.12 182 SER A N 1
ATOM 1456 C CA . SER A 1 182 ? 11.889 5.595 -23.951 1.00 74.12 182 SER A CA 1
ATOM 1457 C C . SER A 1 182 ? 11.454 5.539 -22.492 1.00 74.12 182 SER A C 1
ATOM 1459 O O . SER A 1 182 ? 12.142 4.864 -21.737 1.00 74.12 182 SER A O 1
ATOM 1461 N N . ILE A 1 183 ? 10.360 6.195 -22.096 1.00 74.44 183 ILE A N 1
ATOM 1462 C CA . ILE A 1 183 ? 9.891 6.193 -20.699 1.00 74.44 183 ILE A CA 1
ATOM 1463 C C . ILE A 1 183 ? 9.015 4.986 -20.354 1.00 74.44 183 ILE A C 1
ATOM 1465 O O . ILE A 1 183 ? 8.660 4.809 -19.197 1.00 74.44 183 ILE A O 1
ATOM 1469 N N . PHE A 1 184 ? 8.636 4.175 -21.344 1.00 81.25 184 PHE A N 1
ATOM 1470 C CA . PHE A 1 184 ? 7.850 2.967 -21.123 1.00 81.25 184 PHE A CA 1
ATOM 1471 C C . PHE A 1 184 ? 8.752 1.743 -21.031 1.00 81.25 184 PHE A C 1
ATOM 1473 O O . PHE A 1 184 ? 9.770 1.649 -21.726 1.00 81.25 184 PHE A O 1
ATOM 1480 N N . GLY A 1 185 ? 8.295 0.774 -20.241 1.00 84.25 185 GLY A N 1
ATOM 1481 C CA . GLY A 1 185 ? 8.934 -0.517 -20.074 1.00 84.25 185 GLY A CA 1
ATOM 1482 C C . GLY A 1 185 ? 10.173 -0.467 -19.194 1.00 84.25 185 GLY A C 1
ATOM 1483 O O . GLY A 1 185 ? 10.749 0.580 -18.898 1.00 84.25 185 GLY A O 1
ATOM 1484 N N . MET A 1 186 ? 10.570 -1.657 -18.779 1.00 87.19 186 MET A N 1
ATOM 1485 C CA . MET A 1 186 ? 11.701 -1.870 -17.896 1.00 87.19 186 MET A CA 1
ATOM 1486 C C . MET A 1 186 ? 13.009 -1.641 -18.656 1.00 87.19 186 MET A C 1
ATOM 1488 O O . MET A 1 186 ? 13.149 -2.063 -19.807 1.00 87.19 186 MET A O 1
ATOM 1492 N N . LYS A 1 187 ? 13.996 -0.993 -18.036 1.00 88.25 187 LYS A N 1
ATOM 1493 C CA . LYS A 1 187 ? 15.370 -0.951 -18.556 1.00 88.25 187 LYS A CA 1
ATOM 1494 C C . LYS A 1 187 ? 16.170 -2.144 -18.052 1.00 88.25 187 LYS A C 1
ATOM 1496 O O . LYS A 1 187 ? 15.842 -2.735 -17.031 1.00 88.25 187 LYS A O 1
ATOM 1501 N N . LEU A 1 188 ? 17.264 -2.465 -18.742 1.00 88.06 188 LEU A N 1
ATOM 1502 C CA . LEU A 1 188 ? 18.182 -3.511 -18.282 1.00 88.06 188 LEU A CA 1
ATOM 1503 C C . LEU A 1 188 ? 18.707 -3.219 -16.866 1.00 88.06 188 LEU A C 1
ATOM 1505 O O . LEU A 1 188 ? 18.721 -4.107 -16.026 1.00 88.06 188 LEU A O 1
ATOM 1509 N N . THR A 1 189 ? 19.018 -1.954 -16.572 1.00 88.88 189 THR A N 1
ATOM 1510 C CA . THR A 1 189 ? 19.433 -1.515 -15.231 1.00 88.88 189 THR A CA 1
ATOM 1511 C C . THR A 1 189 ? 18.358 -1.750 -14.171 1.00 88.88 189 THR A C 1
ATOM 1513 O O . THR A 1 189 ? 18.679 -2.133 -13.053 1.00 88.88 189 THR A O 1
ATOM 1516 N N . ASP A 1 190 ? 17.080 -1.551 -14.514 1.00 89.38 190 ASP A N 1
ATOM 1517 C CA . ASP A 1 190 ? 15.971 -1.798 -13.588 1.00 89.38 190 ASP A CA 1
ATOM 1518 C C . ASP A 1 190 ? 15.850 -3.303 -13.298 1.00 89.38 190 ASP A C 1
ATOM 1520 O O . ASP A 1 190 ? 15.593 -3.698 -12.163 1.00 89.38 190 ASP A O 1
ATOM 1524 N N . ALA A 1 191 ? 16.082 -4.149 -14.312 1.00 89.69 191 ALA A N 1
ATOM 1525 C CA . ALA A 1 191 ? 16.090 -5.604 -14.167 1.00 89.69 191 ALA A CA 1
ATOM 1526 C C . ALA A 1 191 ? 17.236 -6.092 -13.280 1.00 89.69 191 ALA A C 1
ATOM 1528 O O . ALA A 1 191 ? 17.010 -6.922 -12.404 1.00 89.69 191 ALA A O 1
ATOM 1529 N N . GLU A 1 192 ? 18.439 -5.546 -13.448 1.00 89.38 192 GLU A N 1
ATOM 1530 C CA . GLU A 1 192 ? 19.590 -5.857 -12.596 1.00 89.38 192 GLU A CA 1
ATOM 1531 C C . GLU A 1 192 ? 19.366 -5.428 -11.139 1.00 89.38 192 GLU A C 1
ATOM 1533 O O . GLU A 1 192 ? 19.670 -6.194 -10.224 1.00 89.38 192 GLU A O 1
ATOM 1538 N N . LEU A 1 193 ? 18.807 -4.232 -10.910 1.00 89.25 193 LEU A N 1
ATOM 1539 C CA . LEU A 1 193 ? 18.468 -3.754 -9.565 1.00 89.25 193 LEU A CA 1
ATOM 1540 C C . LEU A 1 193 ? 17.398 -4.628 -8.916 1.00 89.25 193 LEU A C 1
ATOM 1542 O O . LEU A 1 193 ? 17.567 -5.053 -7.774 1.00 89.25 193 LEU A O 1
ATOM 1546 N N . LEU A 1 194 ? 16.325 -4.940 -9.646 1.00 90.31 194 LEU A N 1
ATOM 1547 C CA . LEU A 1 194 ? 15.271 -5.817 -9.150 1.00 90.31 194 LEU A CA 1
ATOM 1548 C C . LEU A 1 194 ? 15.840 -7.193 -8.794 1.00 90.31 194 LEU A C 1
ATOM 1550 O O . LEU A 1 194 ? 15.602 -7.680 -7.694 1.00 90.31 194 LEU A O 1
ATOM 1554 N N . ALA A 1 195 ? 16.662 -7.776 -9.668 1.00 89.62 195 ALA A N 1
ATOM 1555 C CA . ALA A 1 195 ? 17.312 -9.061 -9.441 1.00 89.62 195 ALA A CA 1
ATOM 1556 C C . ALA A 1 195 ? 18.151 -9.063 -8.144 1.00 89.62 195 ALA A C 1
ATOM 1558 O O . ALA A 1 195 ? 18.050 -9.984 -7.334 1.00 89.62 195 ALA A O 1
ATOM 1559 N N . GLN A 1 196 ? 18.920 -7.999 -7.885 1.00 89.44 196 GLN A N 1
ATOM 1560 C CA . GLN A 1 196 ? 19.696 -7.867 -6.644 1.00 89.44 196 GLN A CA 1
ATOM 1561 C C . GLN A 1 196 ? 18.828 -7.833 -5.380 1.00 89.44 196 GLN A C 1
ATOM 1563 O O . GLN A 1 196 ? 19.280 -8.290 -4.330 1.00 89.44 196 GLN A O 1
ATOM 1568 N N . GLN A 1 197 ? 17.617 -7.278 -5.458 1.00 89.69 197 GLN A N 1
ATOM 1569 C CA . GLN A 1 197 ? 16.687 -7.251 -4.327 1.00 89.69 197 GLN A CA 1
ATOM 1570 C C . GLN A 1 197 ? 15.948 -8.580 -4.158 1.00 89.69 197 GLN A C 1
ATOM 1572 O O . GLN A 1 197 ? 15.751 -9.025 -3.028 1.00 89.69 197 GLN A O 1
ATOM 1577 N N . LEU A 1 198 ? 15.624 -9.259 -5.262 1.00 88.62 198 LEU A N 1
ATOM 1578 C CA . LEU A 1 198 ? 15.049 -10.606 -5.237 1.00 88.62 198 LEU A CA 1
ATOM 1579 C C . LEU A 1 198 ? 15.976 -11.605 -4.536 1.00 88.62 198 LEU A C 1
ATOM 1581 O O . LEU A 1 198 ? 15.517 -12.387 -3.715 1.00 88.62 198 LEU A O 1
ATOM 1585 N N . ALA A 1 199 ? 17.289 -11.494 -4.744 1.00 86.56 199 ALA A N 1
ATOM 1586 C CA . ALA A 1 199 ? 18.270 -12.333 -4.052 1.00 86.56 199 ALA A CA 1
ATOM 1587 C C . ALA A 1 199 ? 18.355 -12.090 -2.526 1.00 86.56 199 ALA A C 1
ATOM 1589 O O . ALA A 1 199 ? 18.993 -12.867 -1.816 1.00 86.56 199 ALA A O 1
ATOM 1590 N N . LYS A 1 200 ? 17.777 -10.992 -2.015 1.00 86.56 200 LYS A N 1
ATOM 1591 C CA . LYS A 1 200 ? 17.799 -10.622 -0.587 1.00 86.56 200 LYS A CA 1
ATOM 1592 C C . LYS A 1 200 ? 16.466 -10.849 0.119 1.00 86.56 200 LYS A C 1
ATOM 1594 O O . LYS A 1 200 ? 16.454 -10.952 1.343 1.00 86.56 200 LYS A O 1
ATOM 1599 N N . THR A 1 201 ? 15.353 -10.846 -0.610 1.00 85.75 201 THR A N 1
ATOM 1600 C CA . THR A 1 201 ? 14.026 -11.021 -0.013 1.00 85.75 201 THR A CA 1
ATOM 1601 C C . THR A 1 201 ? 13.760 -12.495 0.279 1.00 85.75 201 THR A C 1
ATOM 1603 O O . THR A 1 201 ? 13.996 -13.362 -0.553 1.00 85.75 201 THR A O 1
ATOM 1606 N N . GLU A 1 202 ? 13.248 -12.783 1.473 1.00 86.25 202 GLU A N 1
ATOM 1607 C CA . GLU A 1 202 ? 12.868 -14.144 1.884 1.00 86.25 202 GLU A CA 1
ATOM 1608 C C . GLU A 1 202 ? 11.347 -14.363 1.834 1.00 86.25 202 GLU A C 1
ATOM 1610 O O . GLU A 1 202 ? 10.865 -15.483 2.000 1.00 86.25 202 GLU A O 1
ATOM 1615 N N . THR A 1 203 ? 10.575 -13.291 1.639 1.00 89.69 203 THR A N 1
ATOM 1616 C CA . THR A 1 203 ? 9.111 -13.289 1.761 1.00 89.69 203 THR A CA 1
ATOM 1617 C C . THR A 1 203 ? 8.399 -13.181 0.422 1.00 89.69 203 THR A C 1
ATOM 1619 O O . THR A 1 203 ? 7.269 -13.666 0.302 1.00 89.69 203 THR A O 1
ATOM 1622 N N . LEU A 1 204 ? 9.039 -12.593 -0.594 1.00 90.75 204 LEU A N 1
ATOM 1623 C CA . LEU A 1 204 ? 8.442 -12.455 -1.915 1.00 90.75 204 LEU A CA 1
ATOM 1624 C C . LEU A 1 204 ? 8.281 -13.829 -2.573 1.00 90.75 204 LEU A C 1
ATOM 1626 O O . LEU A 1 204 ? 9.239 -14.567 -2.760 1.00 90.75 204 LEU A O 1
ATOM 1630 N N . THR A 1 205 ? 7.052 -14.156 -2.959 1.00 89.56 205 THR A N 1
ATOM 1631 C CA . THR A 1 205 ? 6.704 -15.418 -3.638 1.00 89.56 205 THR A CA 1
ATOM 1632 C C . THR A 1 205 ? 6.113 -15.181 -5.021 1.00 89.56 205 THR A C 1
ATOM 1634 O O . THR A 1 205 ? 6.165 -16.047 -5.892 1.00 89.56 205 THR A O 1
ATOM 1637 N N . THR A 1 206 ? 5.529 -14.000 -5.230 1.00 89.81 206 THR A N 1
ATOM 1638 C CA . THR A 1 206 ? 4.846 -13.634 -6.466 1.00 89.81 206 THR A CA 1
ATOM 1639 C C . THR A 1 206 ? 5.437 -12.341 -7.006 1.00 89.81 206 THR A C 1
ATOM 1641 O O . THR A 1 206 ? 5.358 -11.297 -6.359 1.00 89.81 206 THR A O 1
ATOM 1644 N N . LEU A 1 207 ? 5.995 -12.412 -8.211 1.00 90.62 207 LEU A N 1
ATOM 1645 C CA . LEU A 1 207 ? 6.463 -11.258 -8.965 1.00 90.62 207 LEU A CA 1
ATOM 1646 C C . LEU A 1 207 ? 5.749 -11.230 -10.314 1.00 90.62 207 LEU A C 1
ATOM 1648 O O . LEU A 1 207 ? 5.809 -12.193 -11.077 1.00 90.62 207 LEU A O 1
ATOM 1652 N N . ILE A 1 208 ? 5.075 -10.120 -10.593 1.00 90.75 208 ILE A N 1
ATOM 1653 C CA . ILE A 1 208 ? 4.327 -9.895 -11.828 1.00 90.75 208 ILE A CA 1
ATOM 1654 C C . ILE A 1 208 ? 4.935 -8.679 -12.523 1.00 90.75 208 ILE A C 1
ATOM 1656 O O . ILE A 1 208 ? 4.964 -7.582 -11.965 1.00 90.75 208 ILE A O 1
ATOM 1660 N N . LEU A 1 209 ? 5.424 -8.883 -13.745 1.00 89.69 209 LEU A N 1
ATOM 1661 C CA . LEU A 1 209 ? 6.112 -7.866 -14.550 1.00 89.69 209 LEU A CA 1
ATOM 1662 C C . LEU A 1 209 ? 5.396 -7.630 -15.882 1.00 89.69 209 LEU A C 1
ATOM 1664 O O . LEU A 1 209 ? 6.027 -7.432 -16.923 1.00 89.69 209 LEU A O 1
ATOM 1668 N N . ASN A 1 210 ? 4.068 -7.660 -15.845 1.00 85.25 210 ASN A N 1
ATOM 1669 C CA . ASN A 1 210 ? 3.242 -7.448 -17.021 1.00 85.25 210 ASN A CA 1
ATOM 1670 C C . ASN A 1 210 ? 3.469 -6.065 -17.639 1.00 85.25 210 ASN A C 1
ATOM 1672 O O . ASN A 1 210 ? 3.723 -5.079 -16.947 1.00 85.25 210 ASN A O 1
ATOM 1676 N N . GLU A 1 211 ? 3.351 -6.013 -18.967 1.00 84.19 211 GLU A N 1
ATOM 1677 C CA . GLU A 1 211 ? 3.424 -4.777 -19.761 1.00 84.19 211 GLU A CA 1
ATOM 1678 C C . GLU A 1 211 ? 4.783 -4.044 -19.690 1.00 84.19 211 GLU A C 1
ATOM 1680 O O . GLU A 1 211 ? 4.885 -2.874 -20.048 1.00 84.19 211 GLU A O 1
ATOM 1685 N N . ASN A 1 212 ? 5.861 -4.749 -19.320 1.00 86.25 212 ASN A N 1
ATOM 1686 C CA . ASN A 1 212 ? 7.195 -4.160 -19.136 1.00 86.25 212 ASN A CA 1
ATOM 1687 C C . ASN A 1 212 ? 8.152 -4.250 -20.333 1.00 86.25 212 ASN A C 1
ATOM 1689 O O . ASN A 1 212 ? 9.321 -3.895 -20.191 1.00 86.25 212 ASN A O 1
ATOM 1693 N N . MET A 1 213 ? 7.693 -4.694 -21.510 1.00 86.88 213 MET A N 1
ATOM 1694 C CA . MET A 1 213 ? 8.546 -4.876 -22.704 1.00 86.88 213 MET A CA 1
ATOM 1695 C C . MET A 1 213 ? 9.806 -5.719 -22.415 1.00 86.88 213 MET A C 1
ATOM 1697 O O . MET A 1 213 ? 10.933 -5.350 -22.766 1.00 86.88 213 MET A O 1
ATOM 1701 N N . LEU A 1 214 ? 9.599 -6.848 -21.731 1.00 85.62 214 LEU A N 1
ATOM 1702 C CA . LEU A 1 214 ? 10.655 -7.800 -21.402 1.00 85.62 214 LEU A CA 1
ATOM 1703 C C . LEU A 1 214 ? 11.196 -8.471 -22.672 1.00 85.62 214 LEU A C 1
ATOM 1705 O O . LEU A 1 214 ? 10.431 -8.901 -23.534 1.00 85.62 214 LEU A O 1
ATOM 1709 N N . ASP A 1 215 ? 12.519 -8.556 -22.759 1.00 86.62 215 ASP A N 1
ATOM 1710 C CA . ASP A 1 215 ? 13.279 -9.338 -23.735 1.00 86.62 215 ASP A CA 1
ATOM 1711 C C . ASP A 1 215 ? 14.270 -10.249 -22.998 1.00 86.62 215 ASP A C 1
ATOM 1713 O O . ASP A 1 215 ? 14.439 -10.145 -21.779 1.00 86.62 215 ASP A O 1
ATOM 1717 N N . ASP A 1 216 ? 14.925 -11.145 -23.734 1.00 86.62 216 ASP A N 1
ATOM 1718 C CA . ASP A 1 216 ? 15.818 -12.159 -23.163 1.00 86.62 216 ASP A CA 1
ATOM 1719 C C . ASP A 1 216 ? 16.929 -11.547 -22.291 1.00 86.62 216 ASP A C 1
ATOM 1721 O O . ASP A 1 216 ? 17.273 -12.103 -21.248 1.00 86.62 216 ASP A O 1
ATOM 1725 N N . GLU A 1 217 ? 17.446 -10.371 -22.664 1.00 87.12 217 GLU A N 1
ATOM 1726 C CA . GLU A 1 217 ? 18.482 -9.661 -21.903 1.00 87.12 217 GLU A CA 1
ATOM 1727 C C . GLU A 1 217 ? 17.987 -9.190 -20.531 1.00 87.12 217 GLU A C 1
ATOM 1729 O O . GLU A 1 217 ? 18.730 -9.289 -19.558 1.00 87.12 217 GLU A O 1
ATOM 1734 N N . LYS A 1 218 ? 16.737 -8.720 -20.421 1.00 88.06 218 LYS A N 1
ATOM 1735 C CA . LYS A 1 218 ? 16.139 -8.302 -19.137 1.00 88.06 218 LYS A CA 1
ATOM 1736 C C . LYS A 1 218 ? 15.686 -9.483 -18.287 1.00 88.06 218 LYS A C 1
ATOM 1738 O O . LYS A 1 218 ? 15.696 -9.402 -17.062 1.00 88.06 218 LYS A O 1
ATOM 1743 N N . VAL A 1 219 ? 15.280 -10.577 -18.926 1.00 85.75 219 VAL A N 1
ATOM 1744 C CA . VAL A 1 219 ? 14.816 -11.788 -18.238 1.00 85.75 219 VAL A CA 1
ATOM 1745 C C . VAL A 1 219 ? 15.991 -12.550 -17.622 1.00 85.75 219 VAL A C 1
ATOM 1747 O O . VAL A 1 219 ? 15.878 -13.053 -16.508 1.00 85.75 219 VAL A O 1
ATOM 1750 N N . MET A 1 220 ? 17.142 -12.592 -18.296 1.00 85.81 220 MET A N 1
ATOM 1751 C CA . MET A 1 220 ? 18.331 -13.318 -17.836 1.00 85.81 220 MET A CA 1
ATOM 1752 C C . MET A 1 220 ? 18.755 -12.979 -16.388 1.00 85.81 220 MET A C 1
ATOM 1754 O O . MET A 1 220 ? 18.851 -13.911 -15.587 1.00 85.81 220 MET A O 1
ATOM 1758 N N . PRO A 1 221 ? 18.955 -11.705 -15.987 1.00 84.62 221 PRO A N 1
ATOM 1759 C CA . PRO A 1 221 ? 19.291 -11.351 -14.605 1.00 84.62 221 PRO A CA 1
ATOM 1760 C C . PRO A 1 221 ? 18.262 -11.824 -13.574 1.00 84.62 221 PRO A C 1
ATOM 1762 O O . PRO A 1 221 ? 18.645 -12.264 -12.493 1.00 84.62 221 PRO A O 1
ATOM 1765 N N . LEU A 1 222 ? 16.970 -11.774 -13.916 1.00 82.56 222 LEU A N 1
ATOM 1766 C CA . LEU A 1 222 ? 15.879 -12.179 -13.025 1.00 82.56 222 LEU A CA 1
ATOM 1767 C C . LEU A 1 222 ? 15.858 -13.694 -12.788 1.00 82.56 222 LEU A C 1
ATOM 1769 O O . LEU A 1 222 ? 15.409 -14.143 -11.741 1.00 82.56 222 LEU A O 1
ATOM 1773 N N . PHE A 1 223 ? 16.345 -14.479 -13.753 1.00 74.25 223 PHE A N 1
ATOM 1774 C CA . PHE A 1 223 ? 16.372 -15.939 -13.676 1.00 74.25 223 PHE A CA 1
ATOM 1775 C C . PHE A 1 223 ? 17.689 -16.490 -13.107 1.00 74.25 223 PHE A C 1
ATOM 1777 O O . PHE A 1 223 ? 17.714 -17.566 -12.517 1.00 74.25 223 PHE A O 1
ATOM 1784 N N . LEU A 1 224 ? 18.807 -15.794 -13.307 1.00 62.47 224 LEU A N 1
ATOM 1785 C CA . LEU A 1 224 ? 20.132 -16.328 -12.978 1.00 62.47 224 LEU A CA 1
ATOM 1786 C C . LEU A 1 224 ? 20.491 -16.253 -11.489 1.00 62.47 224 LEU A C 1
ATOM 1788 O O . LEU A 1 224 ? 21.450 -16.906 -11.080 1.00 62.47 224 LEU A O 1
ATOM 1792 N N . LEU A 1 225 ? 19.757 -15.476 -10.689 1.00 56.69 225 LEU A N 1
ATOM 1793 C CA . LEU A 1 225 ? 20.051 -15.321 -9.263 1.00 56.69 225 LEU A CA 1
ATOM 1794 C C . LEU A 1 225 ? 19.382 -16.368 -8.369 1.00 56.69 225 LEU A C 1
ATOM 1796 O O . LEU A 1 225 ? 19.908 -16.625 -7.289 1.00 56.69 225 LEU A O 1
ATOM 1800 N N . ASP A 1 226 ? 18.333 -17.047 -8.841 1.00 47.78 226 ASP A N 1
ATOM 1801 C CA . ASP A 1 226 ? 17.675 -18.107 -8.081 1.00 47.78 226 ASP A CA 1
ATOM 1802 C C . ASP A 1 226 ? 17.824 -19.465 -8.767 1.00 47.78 226 ASP A C 1
ATOM 1804 O O . ASP A 1 226 ? 17.395 -19.693 -9.899 1.00 47.78 226 ASP A O 1
ATOM 1808 N N . GLY A 1 227 ? 18.400 -20.422 -8.038 1.00 46.00 227 GLY A N 1
ATOM 1809 C CA . GLY A 1 227 ? 18.235 -21.840 -8.334 1.00 46.00 227 GLY A CA 1
ATOM 1810 C C . GLY A 1 227 ? 16.747 -22.189 -8.271 1.00 46.00 227 GLY A C 1
ATOM 1811 O O . GLY A 1 227 ? 16.220 -22.475 -7.203 1.00 46.00 227 GLY A O 1
ATOM 1812 N N . PHE A 1 228 ? 16.079 -22.113 -9.422 1.00 44.38 228 PHE A N 1
ATOM 1813 C CA . PHE A 1 228 ? 14.632 -22.185 -9.606 1.00 44.38 228 PHE A CA 1
ATOM 1814 C C . PHE A 1 228 ? 13.922 -23.282 -8.801 1.00 44.38 228 PHE A C 1
ATOM 1816 O O . PHE A 1 228 ? 13.905 -24.456 -9.174 1.00 44.38 228 PHE A O 1
ATOM 1823 N N . ALA A 1 229 ? 13.193 -22.849 -7.782 1.00 39.81 229 ALA A N 1
ATOM 1824 C CA . ALA A 1 229 ? 11.830 -23.287 -7.523 1.00 39.81 229 ALA A CA 1
ATOM 1825 C C . ALA A 1 229 ? 11.087 -22.089 -6.907 1.00 39.81 229 ALA A C 1
ATOM 1827 O O . ALA A 1 229 ? 11.680 -21.365 -6.122 1.00 39.81 229 ALA A O 1
ATOM 1828 N N . TRP A 1 230 ? 9.809 -21.904 -7.241 1.00 45.06 230 TRP A N 1
ATOM 1829 C CA . TRP A 1 230 ? 8.804 -21.062 -6.555 1.00 45.06 230 TRP A CA 1
ATOM 1830 C C . TRP A 1 230 ? 8.333 -19.742 -7.187 1.00 45.06 230 TRP A C 1
ATOM 1832 O O . TRP A 1 230 ? 7.168 -19.420 -6.957 1.00 45.06 230 TRP A O 1
ATOM 1842 N N . PHE A 1 231 ? 9.071 -19.026 -8.042 1.00 49.44 231 PHE A N 1
ATOM 1843 C CA . PHE A 1 231 ? 8.477 -17.841 -8.691 1.00 49.44 231 PHE A CA 1
ATOM 1844 C C . PHE A 1 231 ? 7.607 -18.227 -9.892 1.00 49.44 231 PHE A C 1
ATOM 1846 O O . PHE A 1 231 ? 8.102 -18.668 -10.929 1.00 49.44 231 PHE A O 1
ATOM 1853 N N . THR A 1 232 ? 6.290 -18.042 -9.764 1.00 45.56 232 THR A N 1
ATOM 1854 C CA . THR A 1 232 ? 5.376 -18.146 -10.911 1.00 45.56 232 THR A CA 1
ATOM 1855 C C . THR A 1 232 ? 5.307 -16.784 -11.597 1.00 45.56 232 THR A C 1
ATOM 1857 O O . THR A 1 232 ? 4.479 -15.950 -11.228 1.00 45.56 232 THR A O 1
ATOM 1860 N N . LEU A 1 233 ? 6.197 -16.544 -12.567 1.00 45.53 233 LEU A N 1
ATOM 1861 C CA . LEU A 1 233 ? 6.076 -15.388 -13.457 1.00 45.53 233 LEU A CA 1
ATOM 1862 C C . LEU A 1 233 ? 4.780 -15.520 -14.267 1.00 45.53 233 LEU A C 1
ATOM 1864 O O . LEU A 1 233 ? 4.602 -16.499 -14.995 1.00 45.53 233 LEU A O 1
ATOM 1868 N N . HIS A 1 234 ? 3.894 -14.539 -14.110 1.00 43.25 234 HIS A N 1
ATOM 1869 C CA . HIS A 1 234 ? 2.702 -14.347 -14.933 1.00 43.25 234 HIS A CA 1
ATOM 1870 C C . HIS A 1 234 ? 2.813 -13.043 -15.708 1.00 43.25 234 HIS A C 1
ATOM 1872 O O . HIS A 1 234 ? 3.248 -12.035 -15.095 1.00 43.25 234 HIS A O 1
#

Sequence (234 aa):
MSKTAYAQIHTARFGKAEEDVAPLTFVKPLTDLCLQSAALNFKSRPTFAGIPEKFKENLCKLIPTDLPLQVSAPLIESDVYWKRCASDLFQNCLPQEHGHSWKQLFFERTAEEAIENFDGSQEAMDALIELLLTSRDFIYKLQIRQFSSHADVSFLFDALPNLYSLNITYGSKNVGMKYERSIFGMKLTDAELLAQQLAKTETLTTLILNENMLDDEKVMPLFLLDGFAWFTLH

Foldseek 3Di:
DDDDDDDDDDPPPDDPPPPPPPPPPPDPPPLLVVLLVCQVCCQVPVDPPPPDPVCVQVSLLNHDLPHDLLRCVVRPQDQNNLVVNCVVPDPPQDCVVQVVGSLLSSLQVVLLVLQLPQPPDPVSVVVSLVSLQSCQVSYAEHANQEHWAVDQPLSNVVSHLNHAEYEHFFAHPPCPPVDDPVRGAYDLVNLLRVLVSVLVHPRHQEYEHPRRPDDPSSVCSNPVSDPDDGYDYD

Radius of gyration: 30.68 Å; chains: 1; bounding box: 108×72×57 Å

Secondary structure (DSSP, 8-state):
------------S-------------PPPHHHHHHHHHHHTTTTS---TT--HHHHHHHHTTS-S---HHHHHHH---HHHHHHHHHHH-SS--GGGTTT-HHHHHHHHHHHHHHHT--S-HHHHHHHHHHHHHHTTS--EEEEEEE-TT--SHHHHHH-TT--EEEEEES-S--TT---GGGSS--HHHHHHHHHHHTT-SS--EEE-TTS---HHHHHHHHHSS-SSS----